Protein AF-A0A4Q2W1Q8-F1 (afdb_monomer)

Secondary structure (DSSP, 8-state):
----PPPP----TTTT-----------PPPP--------S-TTS------HHHHHHHHHTT--S---EE---GGG----TTS--HHHHHHHHHHHHHHHHHHHHH-S-HHHHHHHHHHHHHHHHHHHHHHTT-S--HHHHHHHHHHHHH-SSPPPSS--TTSHHHHHHHHHHHHTT---SHHHHHHHHHHHHHHHHHHHHHIIIIIIS-PPP-HHHHHHHHHHHHTT--SBTTB-HHHHTTS--SS--EETTEEPPPHHHHHHHHHHHHHHHHHHHHHHHHHTEE-HHHHHHHHHHHH-

pLDDT: mean 80.97, std 21.69, range [25.33, 98.19]

Sequence (299 aa):
MPNHKRKSLSQGPFDGLRNENNHTGKTPAPRRQRFDALFDDPDDYILDNHLGRSIRRMLSPLSKEALVINMDDDAYEYNILQKSPKELHQELRRHITDVKEGLEQSEDKSDLDEHIIDELARMVYGSNMIENVGGGLDFTLKLCKDVFRGGKEPPEEISERDPDYEQLEIYLSNNDLPCKHADILQSYREIVQHAEAARFMIEQVCINSKGLSEDIIVQAHGDLTYKIEISEHISWNVYSGRYRLWNVQCGSHVFMDHSKVRIAMRDMIEELESDIKKATNKGQIDPVAL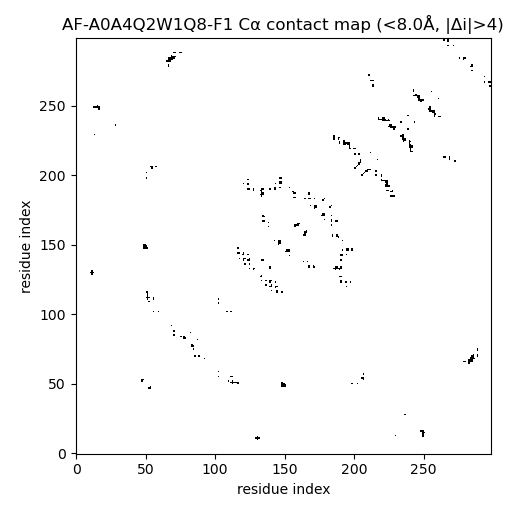ASKYCHQFV

InterPro domains:
  IPR036597 Fido-like domain superfamily [G3DSA:1.10.3290.10] (109-299)
  IPR036597 Fido-like domain superfamily [SSF140931] (188-299)

Foldseek 3Di:
DDDDDPDDPQFAQLRPDDDPDDDDDDDDDDPDDPVPDPDDDPPPDPPQLQQLLLLLVLVVVPDDAAFAADDDPVLDDDDPVDDGPVRVSVVVVVVVVVVVVCSVPDPDCVVSSVVSLQVLLVVLVVVCVSNPAAFDSVLLSVLLSQNNNRPDHDPLFDDPPDVSLVRLLVGCVVVVHDRPPLRSRLSVLQSNLSSNLSSQLCCQCPSVVDQDDLQNVLVSQLSNQPQHQSDPRGGSSNPRSDQDPAWDAGDPRTDDGSVCLVVLVVVLSVVLVVVVVVSSVVSHDNPVSSVVVSVVSND

Radius of gyration: 21.54 Å; Cα contacts (8 Å, |Δi|>4): 281; chains: 1; bounding box: 63×54×54 Å

Structure (mmCIF, N/CA/C/O backbone):
data_AF-A0A4Q2W1Q8-F1
#
_entry.id   AF-A0A4Q2W1Q8-F1
#
loop_
_atom_site.group_PDB
_atom_site.id
_atom_site.type_symbol
_atom_site.label_atom_id
_atom_site.label_alt_id
_atom_site.label_comp_id
_atom_site.label_asym_id
_atom_site.label_entity_id
_atom_site.label_seq_id
_atom_site.pdbx_PDB_ins_code
_atom_site.Cartn_x
_atom_site.Cartn_y
_atom_site.Cartn_z
_atom_site.occupancy
_atom_site.B_iso_or_equiv
_atom_site.auth_seq_id
_atom_site.auth_comp_id
_atom_site.auth_asym_id
_atom_site.auth_atom_id
_atom_site.pdbx_PDB_model_num
ATOM 1 N N . MET A 1 1 ? 37.406 -16.441 17.327 1.00 31.89 1 MET A N 1
ATOM 2 C CA . MET A 1 1 ? 35.960 -16.180 17.472 1.00 31.89 1 MET A CA 1
ATOM 3 C C . MET A 1 1 ? 35.407 -15.866 16.092 1.00 31.89 1 MET A C 1
ATOM 5 O O . MET A 1 1 ? 35.929 -14.944 15.476 1.00 31.89 1 MET A O 1
ATOM 9 N N . PRO A 1 2 ? 34.485 -16.669 15.541 1.00 28.50 2 PRO A N 1
ATOM 10 C CA . PRO A 1 2 ? 34.015 -16.471 14.177 1.00 28.50 2 PRO A CA 1
ATOM 11 C C . PRO A 1 2 ? 32.971 -15.349 14.126 1.00 28.50 2 PRO A C 1
ATOM 13 O O . PRO A 1 2 ? 31.947 -15.406 14.802 1.00 28.50 2 PRO A O 1
ATOM 16 N N . ASN A 1 3 ? 33.254 -14.332 13.312 1.00 28.17 3 ASN A N 1
ATOM 17 C CA . ASN A 1 3 ? 32.338 -13.254 12.952 1.00 28.17 3 ASN A CA 1
ATOM 18 C C . ASN A 1 3 ? 31.159 -13.816 12.145 1.00 28.17 3 ASN A C 1
ATOM 20 O O . ASN A 1 3 ? 31.290 -14.078 10.948 1.00 28.17 3 ASN A O 1
ATOM 24 N N . HIS A 1 4 ? 29.996 -13.967 12.775 1.00 27.25 4 HIS A N 1
ATOM 25 C CA . HIS A 1 4 ? 28.745 -14.190 12.059 1.00 27.25 4 HIS A CA 1
ATOM 26 C C . HIS A 1 4 ? 28.267 -12.868 11.449 1.00 27.25 4 HIS A C 1
ATOM 28 O O . HIS A 1 4 ? 27.604 -12.064 12.099 1.00 27.25 4 HIS A O 1
ATOM 34 N N . LYS A 1 5 ? 28.604 -12.641 10.174 1.00 27.62 5 LYS A N 1
ATOM 35 C CA . LYS A 1 5 ? 27.880 -11.677 9.338 1.00 27.62 5 LYS A CA 1
ATOM 36 C C . LYS A 1 5 ? 26.434 -12.174 9.203 1.00 27.62 5 LYS A C 1
ATOM 38 O O . LYS A 1 5 ? 26.218 -13.278 8.701 1.00 27.62 5 LYS A O 1
ATOM 43 N N . ARG A 1 6 ? 25.457 -11.380 9.662 1.00 25.33 6 ARG A N 1
ATOM 44 C CA . ARG A 1 6 ? 24.036 -11.566 9.321 1.00 25.33 6 ARG A CA 1
ATOM 45 C C . ARG A 1 6 ? 23.925 -11.629 7.795 1.00 25.33 6 ARG A C 1
ATOM 47 O O . ARG A 1 6 ? 24.385 -10.713 7.118 1.00 25.33 6 ARG A O 1
ATOM 54 N N . LYS A 1 7 ? 23.358 -12.716 7.266 1.00 26.80 7 LYS A N 1
ATOM 55 C CA . LYS A 1 7 ? 22.928 -12.780 5.865 1.00 26.80 7 LYS A CA 1
ATOM 56 C C . LYS A 1 7 ? 21.793 -11.769 5.689 1.00 26.80 7 LYS A C 1
ATOM 58 O O . LYS A 1 7 ? 20.873 -11.763 6.505 1.00 26.80 7 LYS A O 1
ATOM 63 N N . SER A 1 8 ? 21.899 -10.898 4.690 1.00 29.70 8 SER A N 1
ATOM 64 C CA . SER A 1 8 ? 20.818 -9.996 4.299 1.00 29.70 8 SER A CA 1
ATOM 65 C C . SER A 1 8 ? 19.601 -10.810 3.867 1.00 29.70 8 SER A C 1
ATOM 67 O O . SER A 1 8 ? 19.749 -11.848 3.221 1.00 29.70 8 SER A O 1
ATOM 69 N N . LEU A 1 9 ? 18.408 -10.324 4.202 1.00 29.31 9 LEU A N 1
ATOM 70 C CA . LEU A 1 9 ? 17.128 -10.771 3.645 1.00 29.31 9 LEU A CA 1
ATOM 71 C C . LEU A 1 9 ? 17.000 -10.274 2.192 1.00 29.31 9 LEU A C 1
ATOM 73 O O . LEU A 1 9 ? 16.079 -9.550 1.856 1.00 29.31 9 LEU A O 1
ATOM 77 N N . SER A 1 10 ? 17.979 -10.586 1.341 1.00 31.05 10 SER A N 1
ATOM 78 C CA . SER A 1 10 ? 18.024 -10.156 -0.064 1.00 31.05 10 SER A CA 1
ATOM 79 C C . SER A 1 10 ? 17.329 -11.165 -0.981 1.00 31.05 10 SER A C 1
ATOM 81 O O . SER A 1 10 ? 17.894 -11.566 -1.993 1.00 31.05 10 SER A O 1
ATOM 83 N N . GLN A 1 11 ? 16.163 -11.657 -0.577 1.00 35.06 11 GLN A N 1
ATOM 84 C CA . GLN A 1 11 ? 15.312 -12.494 -1.418 1.00 35.06 11 GLN A CA 1
ATOM 85 C C . GLN A 1 11 ? 13.900 -11.952 -1.258 1.00 35.06 11 GLN A C 1
ATOM 87 O O . GLN A 1 11 ? 13.254 -12.232 -0.248 1.00 35.06 11 GLN A O 1
ATOM 92 N N . GLY A 1 12 ? 13.464 -11.132 -2.216 1.00 37.06 12 GLY A N 1
ATOM 93 C CA . GLY A 1 12 ? 12.054 -10.764 -2.319 1.00 37.06 12 GLY A CA 1
ATOM 94 C C . GLY A 1 12 ? 11.191 -12.029 -2.468 1.00 37.06 12 GLY A C 1
ATOM 95 O O . GLY A 1 12 ? 11.695 -13.076 -2.889 1.00 37.06 12 GLY A O 1
ATOM 96 N N . PRO A 1 13 ? 9.887 -11.994 -2.154 1.00 38.41 13 PRO A N 1
ATOM 97 C CA . PRO A 1 13 ? 9.002 -13.150 -2.124 1.00 38.41 13 PRO A CA 1
ATOM 98 C C . PRO A 1 13 ? 8.768 -13.761 -3.513 1.00 38.41 13 PRO A C 1
ATOM 100 O O . PRO A 1 13 ? 8.192 -14.844 -3.614 1.00 38.41 13 PRO A O 1
ATOM 103 N N . PHE A 1 14 ? 9.242 -13.106 -4.575 1.00 41.03 14 PHE A N 1
ATOM 104 C CA . PHE A 1 14 ? 9.160 -13.577 -5.957 1.00 41.03 14 PHE A CA 1
ATOM 105 C C . PHE A 1 14 ? 10.478 -14.163 -6.489 1.00 41.03 14 PHE A C 1
ATOM 107 O O . PHE A 1 14 ? 10.485 -14.793 -7.551 1.00 41.03 14 PHE A O 1
ATOM 114 N N . ASP A 1 15 ? 11.578 -14.032 -5.742 1.00 33.75 15 ASP A N 1
ATOM 115 C CA . ASP A 1 15 ? 12.896 -14.507 -6.155 1.00 33.75 15 ASP A CA 1
ATOM 116 C C . ASP A 1 15 ? 12.998 -16.033 -5.957 1.00 33.75 15 ASP A C 1
ATOM 118 O O . ASP A 1 15 ? 13.143 -16.548 -4.846 1.00 33.75 15 ASP A O 1
ATOM 122 N N . GLY A 1 16 ? 12.888 -16.793 -7.054 1.00 36.75 16 GLY A N 1
ATOM 123 C CA . GLY A 1 16 ? 13.011 -18.260 -7.051 1.00 36.75 16 GLY A CA 1
ATOM 124 C C . GLY A 1 16 ? 11.752 -19.054 -7.413 1.00 36.75 16 GLY A C 1
ATOM 125 O O . GLY A 1 16 ? 11.761 -20.282 -7.278 1.00 36.75 16 GLY A O 1
ATOM 126 N N . LEU A 1 17 ? 10.696 -18.407 -7.920 1.00 35.69 17 LEU A N 1
ATOM 127 C CA . LEU A 1 17 ? 9.521 -19.095 -8.467 1.00 35.69 17 LEU A CA 1
ATOM 128 C C . LEU A 1 17 ? 9.898 -19.935 -9.704 1.00 35.69 17 LEU A C 1
ATOM 130 O O . LEU A 1 17 ? 9.943 -19.448 -10.831 1.00 35.69 17 LEU A O 1
ATOM 134 N N . ARG A 1 18 ? 10.163 -21.232 -9.505 1.00 33.97 18 ARG A N 1
ATOM 135 C CA . ARG A 1 18 ? 10.262 -22.218 -10.592 1.00 33.97 18 ARG A CA 1
ATOM 136 C C . ARG A 1 18 ? 8.872 -22.768 -10.885 1.00 33.97 18 ARG A C 1
ATOM 138 O O . ARG A 1 18 ? 8.272 -23.391 -10.015 1.00 33.97 18 ARG A O 1
ATOM 145 N N . ASN A 1 19 ? 8.376 -22.551 -12.101 1.00 42.31 19 ASN A N 1
ATOM 146 C CA . ASN A 1 19 ? 7.106 -23.109 -12.550 1.00 42.31 19 ASN A CA 1
ATOM 147 C C . ASN A 1 19 ? 7.355 -24.368 -13.394 1.00 42.31 19 ASN A C 1
ATOM 149 O O . ASN A 1 19 ? 7.992 -24.309 -14.446 1.00 42.31 19 ASN A O 1
ATOM 153 N N . GLU A 1 20 ? 6.850 -25.509 -12.937 1.00 35.38 20 GLU A N 1
ATOM 154 C CA . GLU A 1 20 ? 6.745 -26.726 -13.735 1.00 35.38 20 GLU A CA 1
ATOM 155 C C . GLU A 1 20 ? 5.374 -26.702 -14.417 1.00 35.38 20 GLU A C 1
ATOM 157 O O . GLU A 1 20 ? 4.389 -27.042 -13.773 1.00 35.38 20 GLU A O 1
ATOM 162 N N . ASN A 1 21 ? 5.295 -26.212 -15.665 1.00 36.34 21 ASN A N 1
ATOM 163 C CA . ASN A 1 21 ? 4.375 -26.647 -16.738 1.00 36.34 21 ASN A CA 1
ATOM 164 C C . ASN A 1 21 ? 4.222 -25.566 -17.828 1.00 36.34 21 ASN A C 1
ATOM 166 O O . ASN A 1 21 ? 3.697 -24.479 -17.600 1.00 36.34 21 ASN A O 1
ATOM 170 N N . ASN A 1 22 ? 4.652 -25.907 -19.047 1.00 32.97 22 ASN A N 1
ATOM 171 C CA . ASN A 1 22 ? 4.570 -25.077 -20.249 1.00 32.97 22 ASN A CA 1
ATOM 172 C C . ASN A 1 22 ? 3.267 -25.338 -21.009 1.00 32.97 22 ASN A C 1
ATOM 174 O O . ASN A 1 22 ? 3.142 -26.414 -21.585 1.00 32.97 22 ASN A O 1
ATOM 178 N N . HIS A 1 23 ? 2.384 -24.345 -21.153 1.00 33.94 23 HIS A N 1
ATOM 179 C CA . HIS A 1 23 ? 1.464 -24.277 -22.296 1.00 33.94 23 HIS A CA 1
ATOM 180 C C . HIS A 1 23 ? 1.179 -22.828 -22.707 1.00 33.94 23 HIS A C 1
ATOM 182 O O . HIS A 1 23 ? 0.708 -22.007 -21.927 1.00 33.94 23 HIS A O 1
ATOM 188 N N . THR A 1 24 ? 1.499 -22.525 -23.966 1.00 36.31 24 THR A N 1
ATOM 189 C CA . THR A 1 24 ? 1.433 -21.207 -24.595 1.00 36.31 24 THR A CA 1
ATOM 190 C C . THR A 1 24 ? 0.111 -21.020 -25.342 1.00 36.31 24 THR A C 1
ATOM 192 O O . THR A 1 24 ? -0.194 -21.742 -26.287 1.00 36.31 24 THR A O 1
ATOM 195 N N . GLY A 1 25 ? -0.656 -19.998 -24.962 1.00 31.59 25 GLY A N 1
ATOM 196 C CA . GLY A 1 25 ? -1.835 -19.538 -25.698 1.00 31.59 25 GLY A CA 1
ATOM 197 C C . GLY A 1 25 ? -2.000 -18.029 -25.540 1.00 31.59 25 GLY A C 1
ATOM 198 O O . GLY A 1 25 ? -2.429 -17.558 -24.492 1.00 31.59 25 GLY A O 1
ATOM 199 N N . LYS A 1 26 ? -1.618 -17.256 -26.564 1.00 32.00 26 LYS A N 1
ATOM 200 C CA . LYS A 1 26 ? -1.734 -15.788 -26.572 1.00 32.00 26 LYS A CA 1
ATOM 201 C C . LYS A 1 26 ? -3.185 -15.383 -26.845 1.00 32.00 26 LYS A C 1
ATOM 203 O O . LYS A 1 26 ? -3.674 -15.579 -27.954 1.00 32.00 26 LYS A O 1
ATOM 208 N N . THR A 1 27 ? -3.837 -14.780 -25.855 1.00 32.53 27 THR A N 1
ATOM 209 C CA . THR A 1 27 ? -5.152 -14.129 -25.993 1.00 32.53 27 THR A CA 1
ATOM 210 C C . THR A 1 27 ? -4.949 -12.616 -25.840 1.00 32.53 27 THR A C 1
ATOM 212 O O . THR A 1 27 ? -4.185 -12.218 -24.958 1.00 32.53 27 THR A O 1
ATOM 215 N N . PRO A 1 28 ? -5.545 -11.757 -26.686 1.00 30.75 28 PRO A N 1
ATOM 216 C CA . PRO A 1 28 ? -5.361 -10.310 -26.582 1.00 30.75 28 PRO A CA 1
ATOM 217 C C . PRO A 1 28 ? -5.950 -9.754 -25.276 1.00 30.75 28 PRO A C 1
ATOM 219 O O . PRO A 1 28 ? -7.003 -10.200 -24.821 1.00 30.75 28 PRO A O 1
ATOM 222 N N . ALA A 1 29 ? -5.250 -8.782 -24.684 1.00 36.06 29 ALA A N 1
ATOM 223 C CA . ALA A 1 29 ? -5.601 -8.176 -23.403 1.00 36.06 29 ALA A CA 1
ATOM 224 C C . ALA A 1 29 ? -6.896 -7.340 -23.502 1.00 36.06 29 ALA A C 1
ATOM 226 O O . ALA A 1 29 ? -7.042 -6.553 -24.444 1.00 36.06 29 ALA A O 1
ATOM 227 N N . PRO A 1 30 ? -7.836 -7.481 -22.550 1.00 30.55 30 PRO A N 1
ATOM 228 C CA . PRO A 1 30 ? -9.034 -6.656 -22.510 1.00 30.55 30 PRO A CA 1
ATOM 229 C C . PRO A 1 30 ? -8.688 -5.218 -22.099 1.00 30.55 30 PRO A C 1
ATOM 231 O O . PRO A 1 30 ? -7.806 -4.976 -21.276 1.00 30.55 30 PRO A O 1
ATOM 234 N N . ARG A 1 31 ? -9.398 -4.251 -22.688 1.00 35.19 31 ARG A N 1
ATOM 235 C CA . ARG A 1 31 ? -9.341 -2.838 -22.289 1.00 35.19 31 ARG A CA 1
ATOM 236 C C . ARG A 1 31 ? -9.897 -2.669 -20.873 1.00 35.19 31 ARG A C 1
ATOM 238 O O . ARG A 1 31 ? -10.881 -3.322 -20.537 1.00 35.19 31 ARG A O 1
ATOM 245 N N . ARG A 1 32 ? -9.286 -1.747 -20.115 1.00 39.41 32 ARG A N 1
ATOM 246 C CA . ARG A 1 32 ? -9.710 -1.216 -18.805 1.00 39.41 32 ARG A CA 1
ATOM 247 C C . ARG A 1 32 ? -11.242 -1.176 -18.699 1.00 39.41 32 ARG A C 1
ATOM 249 O O . ARG A 1 32 ? -11.871 -0.268 -19.230 1.00 39.41 32 ARG A O 1
ATOM 256 N N . GLN A 1 33 ? -11.828 -2.151 -18.013 1.00 31.52 33 GLN A N 1
ATOM 257 C CA . GLN A 1 33 ? -13.107 -1.970 -17.343 1.00 31.52 33 GLN A CA 1
ATOM 258 C C . GLN A 1 33 ? -12.742 -1.715 -15.889 1.00 31.52 33 GLN A C 1
ATOM 260 O O . GLN A 1 33 ? -12.408 -2.647 -15.162 1.00 31.52 33 GLN A O 1
ATOM 265 N N . ARG A 1 34 ? -12.761 -0.441 -15.474 1.00 36.28 34 ARG A N 1
ATOM 266 C CA . ARG A 1 34 ? -13.087 -0.169 -14.072 1.00 36.28 34 ARG A CA 1
ATOM 267 C C . ARG A 1 34 ? -14.410 -0.896 -13.846 1.00 36.28 34 ARG A C 1
ATOM 269 O O . ARG A 1 34 ? -15.310 -0.769 -14.676 1.00 36.28 34 ARG A O 1
ATOM 276 N N . PHE A 1 35 ? -14.508 -1.705 -12.798 1.00 34.12 35 PHE A N 1
ATOM 277 C CA . PHE A 1 35 ? -15.823 -2.083 -12.313 1.00 34.12 35 PHE A CA 1
ATOM 278 C C . PHE A 1 35 ? -16.492 -0.771 -11.918 1.00 34.12 35 PHE A C 1
ATOM 280 O O . PHE A 1 35 ? -16.161 -0.192 -10.885 1.00 34.12 35 PHE A O 1
ATOM 287 N N . ASP A 1 36 ? -17.345 -0.257 -12.803 1.00 31.47 36 ASP A N 1
ATOM 288 C CA . ASP A 1 36 ? -18.269 0.809 -12.469 1.00 31.47 36 ASP A CA 1
ATOM 289 C C . ASP A 1 36 ? -19.096 0.242 -11.322 1.00 31.47 36 ASP A C 1
ATOM 291 O O . ASP A 1 36 ? -19.955 -0.625 -11.513 1.00 31.47 36 ASP A O 1
ATOM 295 N N . ALA A 1 37 ? -18.769 0.650 -10.098 1.00 34.84 37 ALA A N 1
ATOM 296 C CA . ALA A 1 37 ? -19.702 0.474 -9.013 1.00 34.84 37 ALA A CA 1
ATOM 297 C C . ALA A 1 37 ? -21.006 1.125 -9.489 1.00 34.84 37 ALA A C 1
ATOM 299 O O . ALA A 1 37 ? -20.993 2.226 -10.040 1.00 34.84 37 ALA A O 1
ATOM 300 N N . LEU A 1 38 ? -22.113 0.398 -9.360 1.00 30.97 38 LEU A N 1
ATOM 301 C CA . LEU A 1 38 ? -23.447 0.943 -9.565 1.00 30.97 38 LEU A CA 1
ATOM 302 C C . LEU A 1 38 ? -23.631 2.059 -8.530 1.00 30.97 38 LEU A C 1
ATOM 304 O O . LEU A 1 38 ? -24.011 1.805 -7.391 1.00 30.97 38 LEU A O 1
ATOM 308 N N . PHE A 1 39 ? -23.238 3.275 -8.899 1.00 39.47 39 PHE A N 1
ATOM 309 C CA . PHE A 1 39 ? -23.477 4.479 -8.130 1.00 39.47 39 PHE A CA 1
ATOM 310 C C . PHE A 1 39 ? -24.881 4.950 -8.496 1.00 39.47 39 PHE A C 1
ATOM 312 O O . PHE A 1 39 ? -25.112 5.463 -9.592 1.00 39.47 39 PHE A O 1
ATOM 319 N N . ASP A 1 40 ? -25.826 4.709 -7.595 1.00 37.38 40 ASP A N 1
ATOM 320 C CA . ASP A 1 40 ? -27.109 5.392 -7.624 1.00 37.38 40 ASP A CA 1
ATOM 321 C C . ASP A 1 40 ? -26.855 6.861 -7.236 1.00 37.38 40 ASP A C 1
ATOM 323 O O . ASP A 1 40 ? -26.393 7.134 -6.131 1.00 37.38 40 ASP A O 1
ATOM 327 N N . ASP A 1 41 ? -27.170 7.768 -8.165 1.00 36.53 41 ASP A N 1
ATOM 328 C CA . ASP A 1 41 ? -27.214 9.241 -8.067 1.00 36.53 41 ASP A CA 1
ATOM 329 C C . ASP A 1 41 ? -26.010 10.035 -8.663 1.00 36.53 41 ASP A C 1
ATOM 331 O O . ASP A 1 41 ? -24.931 10.089 -8.069 1.00 36.53 41 ASP A O 1
ATOM 335 N N . PRO A 1 42 ? -26.165 10.676 -9.847 1.00 37.81 42 PRO A N 1
ATOM 336 C CA . PRO A 1 42 ? -25.096 11.415 -10.536 1.00 37.81 42 PRO A CA 1
ATOM 337 C C . PRO A 1 42 ? -24.730 12.793 -9.955 1.00 37.81 42 PRO A C 1
ATOM 339 O O . PRO A 1 42 ? -23.772 13.391 -10.446 1.00 37.81 42 PRO A O 1
ATOM 342 N N . ASP A 1 43 ? -25.470 13.317 -8.972 1.00 38.44 43 ASP A N 1
ATOM 343 C CA . ASP A 1 43 ? -25.412 14.746 -8.618 1.00 38.44 43 ASP A CA 1
ATOM 344 C C . ASP A 1 43 ? -24.772 15.092 -7.250 1.00 38.44 43 ASP A C 1
ATOM 346 O O . ASP A 1 43 ? -24.711 16.278 -6.926 1.00 38.44 43 ASP A O 1
ATOM 350 N N . ASP A 1 44 ? -24.232 14.143 -6.459 1.00 37.59 44 ASP A N 1
ATOM 351 C CA . ASP A 1 44 ? -23.867 14.440 -5.047 1.00 37.59 44 ASP A CA 1
ATOM 352 C C . ASP A 1 44 ? -22.393 14.310 -4.605 1.00 37.59 44 ASP A C 1
ATOM 354 O O . ASP A 1 44 ? -22.114 14.397 -3.415 1.00 37.59 44 ASP A O 1
ATOM 358 N N . TYR A 1 45 ? -21.393 14.180 -5.486 1.00 39.69 45 TYR A N 1
ATOM 359 C CA . TYR A 1 45 ? -19.990 14.282 -5.032 1.00 39.69 45 TYR A CA 1
ATOM 360 C C . TYR A 1 45 ? -19.082 14.964 -6.056 1.00 39.69 45 TYR A C 1
ATOM 362 O O . TYR A 1 45 ? -18.697 14.383 -7.069 1.00 39.69 45 TYR A O 1
ATOM 370 N N . ILE A 1 46 ? -18.606 16.173 -5.732 1.00 42.81 46 ILE A N 1
ATOM 371 C CA . ILE A 1 46 ? -17.282 16.587 -6.210 1.00 42.81 46 ILE A CA 1
ATOM 372 C C . ILE A 1 46 ? -16.302 15.640 -5.516 1.00 42.81 46 ILE A C 1
ATOM 374 O O . ILE A 1 46 ? -15.962 15.851 -4.349 1.00 42.81 46 ILE A O 1
ATOM 378 N N . LEU A 1 47 ? -15.909 14.568 -6.208 1.00 53.03 47 LEU A N 1
ATOM 379 C CA . LEU A 1 47 ? -14.853 13.674 -5.755 1.00 53.03 47 LEU A CA 1
ATOM 380 C C . LEU A 1 47 ? -13.614 14.545 -5.523 1.00 53.03 47 LEU A C 1
ATOM 382 O O . LEU A 1 47 ? -13.035 15.115 -6.449 1.00 53.03 47 LEU A O 1
ATOM 386 N N . ASP A 1 48 ? -13.269 14.743 -4.259 1.00 68.31 48 ASP A N 1
ATOM 387 C CA 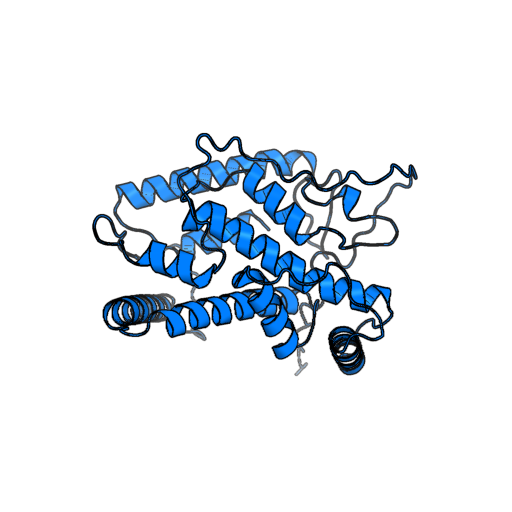. ASP A 1 48 ? -12.064 15.459 -3.894 1.00 68.31 48 ASP A CA 1
ATOM 388 C C . ASP A 1 48 ? -10.888 14.548 -4.226 1.00 68.31 48 ASP A C 1
ATOM 390 O O . ASP A 1 48 ? -10.518 13.665 -3.453 1.00 68.31 48 ASP A O 1
ATOM 394 N N . ASN A 1 49 ? -10.339 14.730 -5.426 1.00 84.50 49 ASN A N 1
ATOM 395 C CA . ASN A 1 49 ? -9.267 13.888 -5.949 1.00 84.50 49 ASN A CA 1
ATOM 396 C C . ASN A 1 49 ? -7.988 13.947 -5.094 1.00 84.50 49 ASN A C 1
ATOM 398 O O . ASN A 1 49 ? -7.119 13.087 -5.249 1.00 84.50 49 ASN A O 1
ATOM 402 N N . HIS A 1 50 ? -7.881 14.929 -4.193 1.00 93.00 50 HIS A N 1
ATOM 403 C CA . HIS A 1 50 ? -6.749 15.110 -3.301 1.00 93.00 50 HIS A CA 1
ATOM 404 C C . HIS A 1 50 ? -6.873 14.220 -2.056 1.00 93.00 50 HIS A C 1
ATOM 406 O O . HIS A 1 50 ? -7.539 14.572 -1.079 1.00 93.00 50 HIS A O 1
ATOM 412 N N . LEU A 1 51 ? -6.177 13.081 -2.053 1.00 93.44 51 LEU A N 1
ATOM 413 C CA . LEU A 1 51 ? -6.307 12.049 -1.021 1.00 93.44 51 LEU A CA 1
ATOM 414 C C . LEU A 1 51 ? -6.029 12.577 0.394 1.00 93.44 51 LEU A C 1
ATOM 416 O O . LEU A 1 51 ? -6.795 12.295 1.314 1.00 93.44 51 LEU A O 1
ATOM 420 N N . GLY A 1 52 ? -4.996 13.412 0.566 1.00 92.12 52 GLY A N 1
ATOM 421 C CA . GLY A 1 52 ? -4.684 14.024 1.865 1.00 92.12 52 GLY A CA 1
ATOM 422 C C . GLY A 1 52 ? -5.832 14.877 2.418 1.00 92.12 52 GLY A C 1
ATOM 423 O O . GLY A 1 52 ? -6.121 14.838 3.614 1.00 92.12 52 GLY A O 1
ATOM 424 N N . ARG A 1 53 ? -6.577 15.547 1.526 1.00 90.50 53 ARG A N 1
ATOM 425 C CA . ARG A 1 53 ? -7.723 16.381 1.901 1.00 90.50 53 ARG A CA 1
ATOM 426 C C . ARG A 1 53 ? -8.901 15.522 2.329 1.00 90.50 53 ARG A C 1
ATOM 428 O O . ARG A 1 53 ? -9.544 15.815 3.340 1.00 90.50 53 ARG A O 1
ATOM 435 N N . SER A 1 54 ? -9.149 14.443 1.595 1.00 91.75 54 SER A N 1
ATOM 436 C CA . SER A 1 54 ? -10.179 13.456 1.912 1.00 91.75 54 SER A CA 1
ATOM 437 C C . SER A 1 54 ? -9.920 12.770 3.256 1.00 91.75 54 SER A C 1
ATOM 439 O O . SER A 1 54 ? -10.832 12.695 4.080 1.00 91.75 54 SER A O 1
ATOM 441 N N . ILE A 1 55 ? -8.673 12.378 3.547 1.00 90.00 55 ILE A N 1
ATOM 442 C CA . ILE A 1 55 ? -8.281 11.822 4.855 1.00 90.00 55 ILE A CA 1
ATOM 443 C C . ILE A 1 55 ? -8.515 12.845 5.967 1.00 90.00 55 ILE A C 1
ATOM 445 O O . ILE A 1 55 ? -9.179 12.539 6.956 1.00 90.00 55 ILE A O 1
ATOM 449 N N . ARG A 1 56 ? -8.037 14.085 5.810 1.00 87.25 56 ARG A N 1
ATOM 450 C CA . ARG A 1 56 ? -8.247 15.126 6.824 1.00 87.25 56 ARG A CA 1
ATOM 451 C C . ARG A 1 56 ? -9.731 15.383 7.087 1.00 87.25 56 ARG A C 1
ATOM 453 O O . ARG A 1 56 ? -10.137 15.542 8.240 1.00 87.25 56 ARG A O 1
ATOM 460 N N . ARG A 1 57 ? -10.553 15.446 6.035 1.00 85.88 57 ARG A N 1
ATOM 461 C CA . ARG A 1 57 ? -12.011 15.615 6.153 1.00 85.88 57 ARG A CA 1
ATOM 462 C C . ARG A 1 57 ? -12.657 14.444 6.887 1.00 85.88 57 ARG A C 1
ATOM 464 O O . ARG A 1 57 ? -13.513 14.701 7.723 1.00 85.88 57 ARG A O 1
ATOM 471 N N . MET A 1 58 ? -12.214 13.213 6.634 1.00 84.88 58 MET A N 1
ATOM 472 C CA . MET A 1 58 ? -12.656 12.021 7.366 1.00 84.88 58 MET A CA 1
ATOM 473 C C . MET A 1 58 ? -12.275 12.086 8.855 1.00 84.88 58 MET A C 1
ATOM 475 O O . MET A 1 58 ? -13.087 11.736 9.707 1.00 84.88 58 MET A O 1
ATOM 479 N N . LEU A 1 59 ? -11.094 12.618 9.188 1.00 78.44 59 LEU A N 1
ATOM 480 C CA . LEU A 1 59 ? -10.641 12.769 10.577 1.00 78.44 59 LEU A CA 1
ATOM 481 C C . LEU A 1 59 ? -11.329 13.925 11.333 1.00 78.44 59 LEU A C 1
ATOM 483 O O . LEU A 1 59 ? -11.417 13.899 12.558 1.00 78.44 59 LEU A O 1
ATOM 487 N N . SER A 1 60 ? -11.841 14.939 10.628 1.00 69.75 60 SER A N 1
ATOM 488 C CA . SER A 1 60 ? -12.412 16.160 11.228 1.00 69.75 60 SER A CA 1
ATOM 489 C C . SER A 1 60 ? -13.699 15.957 12.066 1.00 69.75 60 SER A C 1
ATOM 491 O O . SER A 1 60 ? -13.837 16.633 13.085 1.00 69.75 60 SER A O 1
ATOM 493 N N . PRO A 1 61 ? -14.664 15.079 11.706 1.00 62.97 61 PRO A N 1
ATOM 494 C CA . PRO A 1 61 ? -15.884 14.865 12.490 1.00 62.97 61 PRO A CA 1
ATOM 495 C C . PRO A 1 61 ? -15.765 13.839 13.632 1.00 62.97 61 PRO A C 1
ATOM 497 O O . PRO A 1 61 ? -16.797 13.547 14.241 1.00 62.97 61 PRO A O 1
ATOM 500 N N . LEU A 1 62 ? -14.574 13.302 13.954 1.00 57.00 62 LEU A N 1
ATOM 501 C CA . LEU A 1 62 ? -14.349 12.312 15.030 1.00 57.00 62 LEU A CA 1
ATOM 502 C C . LEU A 1 62 ? -14.720 12.868 16.424 1.00 57.00 62 LEU A C 1
ATOM 504 O O . LEU A 1 62 ? -13.866 13.231 17.228 1.00 57.00 62 LEU A O 1
ATOM 508 N N . SER A 1 63 ? -16.018 12.952 16.721 1.00 49.72 63 SER A N 1
ATOM 509 C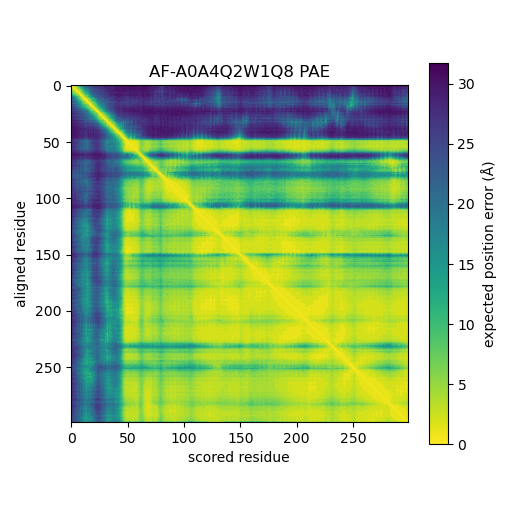 CA . SER A 1 63 ? -16.540 13.608 17.926 1.00 49.72 63 SER A CA 1
ATOM 510 C C . SER A 1 63 ? -17.656 12.851 18.644 1.00 49.72 63 SER A C 1
ATOM 512 O O . SER A 1 63 ? -18.212 13.401 19.592 1.00 49.72 63 SER A O 1
ATOM 514 N N . LYS A 1 64 ? -17.997 11.604 18.276 1.00 49.09 64 LYS A N 1
ATOM 515 C CA . LYS A 1 64 ? -19.049 10.873 19.019 1.00 49.09 64 LYS A CA 1
ATOM 516 C C . LYS A 1 64 ? -18.705 9.470 19.513 1.00 49.09 64 LYS A C 1
ATOM 518 O O . LYS A 1 64 ? -19.152 9.139 20.604 1.00 49.09 64 LYS A O 1
ATOM 523 N N . GLU A 1 65 ? -17.870 8.687 18.829 1.00 55.97 65 GLU A N 1
ATOM 524 C CA . GLU A 1 65 ? -17.577 7.300 19.246 1.00 55.97 65 GLU A CA 1
ATOM 525 C C . GLU A 1 65 ? -16.112 6.923 18.967 1.00 55.97 65 GLU A C 1
ATOM 527 O O . GLU A 1 65 ? -15.805 6.072 18.139 1.00 55.97 65 GLU A O 1
ATOM 532 N N . ALA A 1 66 ? -15.169 7.601 19.628 1.00 70.00 66 ALA A N 1
ATOM 533 C CA . ALA A 1 66 ? -13.758 7.230 19.536 1.00 70.00 66 ALA A CA 1
ATOM 534 C C . ALA A 1 66 ? -13.476 6.004 20.419 1.00 70.00 66 ALA A C 1
ATOM 536 O O . ALA A 1 66 ? -13.719 6.040 21.628 1.00 70.00 66 ALA A O 1
ATOM 537 N N . LEU A 1 67 ? -12.938 4.931 19.831 1.00 77.75 67 LEU A N 1
ATOM 538 C CA . LEU A 1 67 ? -12.456 3.784 20.600 1.00 77.75 67 LEU A CA 1
ATOM 539 C C . LEU A 1 67 ? -11.233 4.185 21.422 1.00 77.75 67 LEU A C 1
ATOM 541 O O . LEU A 1 67 ? -10.325 4.867 20.941 1.00 77.75 67 LEU A O 1
ATOM 545 N N . VAL A 1 68 ? -11.185 3.727 22.670 1.00 84.19 68 VAL A N 1
ATOM 546 C CA . VAL A 1 68 ? -10.004 3.927 23.505 1.00 84.19 68 VAL A CA 1
ATOM 547 C C . VAL A 1 68 ? -8.907 2.997 23.005 1.00 84.19 68 VAL A C 1
ATOM 549 O O . VAL A 1 68 ? -9.024 1.776 23.100 1.00 84.19 68 VAL A O 1
ATOM 552 N N . ILE A 1 69 ? -7.815 3.577 22.509 1.00 84.00 69 ILE A N 1
ATOM 553 C CA . ILE A 1 69 ? -6.615 2.810 22.171 1.00 84.00 69 ILE A CA 1
ATOM 554 C C . ILE A 1 69 ? -6.101 2.158 23.457 1.00 84.00 69 ILE A C 1
ATOM 556 O O . ILE A 1 69 ? -5.802 2.857 24.427 1.00 84.00 69 ILE A O 1
ATOM 560 N N . ASN A 1 70 ? -6.037 0.835 23.507 1.00 85.94 70 ASN A N 1
ATOM 561 C CA . ASN A 1 70 ? -5.581 0.075 24.664 1.00 85.94 70 ASN A CA 1
ATOM 562 C C . ASN A 1 70 ? -4.623 -1.017 24.199 1.00 85.94 70 ASN A C 1
ATOM 564 O O . ASN A 1 70 ? -4.862 -1.601 23.155 1.00 85.94 70 ASN A O 1
ATOM 568 N N . MET A 1 71 ? -3.552 -1.254 24.952 1.00 83.94 71 MET A N 1
ATOM 569 C CA . MET A 1 71 ? -2.560 -2.266 24.593 1.00 83.94 71 MET A CA 1
ATOM 570 C C . MET A 1 71 ? -3.039 -3.629 25.091 1.00 83.94 71 MET A C 1
ATOM 572 O O . MET A 1 71 ? -3.466 -3.735 26.244 1.00 83.94 71 MET A O 1
ATOM 576 N N . ASP A 1 72 ? -2.972 -4.652 24.247 1.00 81.12 72 ASP A N 1
ATOM 577 C CA . ASP A 1 72 ? -3.201 -6.033 24.668 1.00 81.12 72 ASP A CA 1
ATOM 578 C C . ASP A 1 72 ? -1.904 -6.619 25.244 1.00 81.12 72 ASP A C 1
ATOM 580 O O . ASP A 1 72 ? -1.014 -7.005 24.493 1.00 81.12 72 ASP A O 1
ATOM 584 N N . ASP A 1 73 ? -1.765 -6.638 26.576 1.00 73.88 73 ASP A N 1
ATOM 585 C CA . ASP A 1 73 ? -0.535 -7.071 27.264 1.00 73.88 73 ASP A CA 1
ATOM 586 C C . ASP A 1 73 ? -0.078 -8.490 26.848 1.00 73.88 73 ASP A C 1
ATOM 588 O O . ASP A 1 73 ? 1.122 -8.766 26.872 1.00 73.88 73 ASP A O 1
ATOM 592 N N . ASP A 1 74 ? -1.000 -9.363 26.424 1.00 77.31 74 ASP A N 1
ATOM 593 C CA . ASP A 1 74 ? -0.705 -10.753 26.052 1.00 77.31 74 ASP A CA 1
ATOM 594 C C . ASP A 1 74 ? -0.227 -10.907 24.591 1.00 77.31 74 ASP A C 1
ATOM 596 O O . ASP A 1 74 ? 0.257 -11.973 24.207 1.00 77.31 74 ASP A O 1
ATOM 600 N N . ALA A 1 75 ? -0.334 -9.857 23.767 1.00 76.12 75 ALA A N 1
ATOM 601 C CA . ALA A 1 75 ? -0.036 -9.907 22.331 1.00 76.12 75 ALA A CA 1
ATOM 602 C C . ALA A 1 75 ? 1.417 -9.541 21.962 1.00 76.12 75 ALA A C 1
ATOM 604 O O . ALA A 1 75 ? 1.798 -9.668 20.796 1.00 76.12 75 ALA A O 1
ATOM 605 N N . TYR A 1 76 ? 2.236 -9.080 22.916 1.00 79.88 76 TYR A N 1
ATOM 606 C CA . TYR A 1 76 ? 3.574 -8.548 22.634 1.00 79.88 76 TYR A CA 1
ATOM 607 C C . TYR A 1 76 ? 4.691 -9.400 23.237 1.00 79.88 76 TYR A C 1
ATOM 609 O O . TYR A 1 76 ? 4.811 -9.543 24.454 1.00 79.88 76 TYR A O 1
ATOM 617 N N . GLU A 1 77 ? 5.599 -9.872 22.383 1.00 72.12 77 GLU A N 1
ATOM 618 C CA . GLU A 1 77 ? 6.874 -10.434 22.825 1.00 72.12 77 GLU A CA 1
ATOM 619 C C . GLU A 1 77 ? 7.879 -9.312 23.125 1.00 72.12 77 GLU A C 1
ATOM 621 O O . GLU A 1 77 ? 8.100 -8.411 22.313 1.00 72.12 77 GLU A O 1
ATOM 626 N N . TYR A 1 78 ? 8.509 -9.357 24.303 1.00 71.00 78 TYR A N 1
ATOM 627 C CA . TYR A 1 78 ? 9.459 -8.334 24.740 1.00 71.00 78 TYR A CA 1
ATOM 628 C C . TYR A 1 78 ? 10.905 -8.833 24.723 1.00 71.00 78 TYR A C 1
ATOM 630 O O . TYR A 1 78 ? 11.255 -9.825 25.364 1.00 71.00 78 TYR A O 1
ATOM 638 N N . ASN A 1 79 ? 11.772 -8.073 24.053 1.00 72.38 79 ASN A N 1
ATOM 639 C CA . ASN A 1 79 ? 13.219 -8.211 24.146 1.00 72.38 79 ASN A CA 1
ATOM 640 C C . ASN A 1 79 ? 13.795 -7.081 25.014 1.00 72.38 79 ASN A C 1
ATOM 642 O O . ASN A 1 79 ? 13.632 -5.909 24.688 1.00 72.38 79 ASN A O 1
ATOM 646 N N . ILE A 1 80 ? 14.535 -7.437 26.071 1.00 71.81 80 ILE A N 1
ATOM 647 C CA . ILE A 1 80 ? 15.137 -6.501 27.047 1.00 71.81 80 ILE A CA 1
ATOM 648 C C . ILE A 1 80 ? 16.061 -5.458 26.383 1.00 71.81 80 ILE A C 1
ATOM 650 O O . ILE A 1 80 ? 16.312 -4.396 26.946 1.00 71.81 80 ILE A O 1
ATOM 654 N N . LEU A 1 81 ? 16.570 -5.736 25.179 1.00 74.62 81 LEU A N 1
ATOM 655 C CA . LEU A 1 81 ? 17.446 -4.828 24.431 1.00 74.62 81 LEU A CA 1
ATOM 656 C C . LEU A 1 81 ? 16.697 -3.760 23.613 1.00 74.62 81 LEU A C 1
ATOM 658 O O . LEU A 1 81 ? 17.343 -2.939 22.962 1.00 74.62 81 LEU A O 1
ATOM 662 N N . GLN A 1 82 ? 15.363 -3.777 23.603 1.00 78.50 82 GLN A N 1
ATOM 663 C CA . GLN A 1 82 ? 14.522 -2.841 22.856 1.00 78.50 82 GLN A CA 1
ATOM 664 C C . GLN A 1 82 ? 13.621 -2.032 23.799 1.00 78.50 82 GLN A C 1
ATOM 666 O O . GLN A 1 82 ? 13.437 -2.392 24.965 1.00 78.50 82 GLN A O 1
ATOM 671 N N . LYS A 1 83 ? 13.057 -0.928 23.283 1.00 78.50 83 LYS A N 1
ATOM 672 C CA . LYS A 1 83 ? 11.981 -0.200 23.971 1.00 78.50 83 LYS A CA 1
ATOM 673 C C . LYS A 1 83 ? 10.865 -1.183 24.318 1.00 78.50 83 LYS A C 1
ATOM 675 O O . LYS A 1 83 ? 10.517 -2.042 23.506 1.00 78.50 83 LYS A O 1
ATOM 680 N N . SER A 1 84 ? 10.314 -1.065 25.518 1.00 84.06 84 SER A N 1
ATOM 681 C CA . SER A 1 84 ? 9.205 -1.925 25.925 1.00 84.06 84 SER A CA 1
ATOM 682 C C . SER A 1 84 ? 7.943 -1.626 25.103 1.00 84.06 84 SER A C 1
ATOM 684 O O . SER A 1 84 ? 7.742 -0.478 24.694 1.00 84.06 84 SER A O 1
ATOM 686 N N . PRO A 1 85 ? 7.047 -2.612 24.899 1.00 84.25 85 PRO A N 1
ATOM 687 C CA . PRO A 1 85 ? 5.755 -2.383 24.251 1.00 84.25 85 PRO A CA 1
ATOM 688 C C . PRO A 1 85 ? 4.980 -1.223 24.884 1.00 84.25 85 PRO A C 1
ATOM 690 O O . PRO A 1 85 ? 4.400 -0.406 24.178 1.00 84.25 85 PRO A O 1
ATOM 693 N N . LYS A 1 86 ? 5.068 -1.071 26.213 1.00 84.94 86 LYS A N 1
ATOM 694 C CA . LYS A 1 86 ? 4.435 0.028 26.958 1.00 84.94 86 LYS A CA 1
ATOM 695 C C . LYS A 1 86 ? 4.989 1.400 26.578 1.00 84.94 86 LYS A C 1
ATOM 697 O O . LYS A 1 86 ? 4.214 2.339 26.417 1.00 84.94 86 LYS A O 1
ATOM 702 N N . GLU A 1 87 ? 6.306 1.517 26.416 1.00 86.50 87 GLU A N 1
ATOM 703 C CA . GLU A 1 87 ? 6.944 2.763 25.972 1.00 86.50 87 GLU A CA 1
ATOM 704 C C . GLU A 1 87 ? 6.537 3.112 24.535 1.00 86.50 87 GLU A C 1
ATOM 706 O O . GLU A 1 87 ? 6.182 4.259 24.265 1.00 86.50 87 GLU A O 1
ATOM 711 N N . LEU A 1 88 ? 6.527 2.128 23.627 1.00 85.75 88 LEU A N 1
ATOM 712 C CA . LEU A 1 88 ? 6.098 2.319 22.236 1.00 85.75 88 LEU A CA 1
ATOM 713 C C . LEU A 1 88 ? 4.613 2.691 22.139 1.00 85.75 88 LEU A C 1
ATOM 715 O O . LEU A 1 88 ? 4.246 3.587 21.382 1.00 85.75 88 LEU A O 1
ATOM 719 N N . HIS A 1 89 ? 3.763 2.060 22.949 1.00 86.62 89 HIS A N 1
ATOM 720 C CA . HIS A 1 89 ? 2.342 2.390 23.041 1.00 86.62 89 HIS A CA 1
ATOM 721 C C . HIS A 1 89 ? 2.119 3.817 23.536 1.00 86.62 89 HIS A C 1
ATOM 723 O O . HIS A 1 89 ? 1.301 4.556 22.989 1.00 86.62 89 HIS A O 1
ATOM 729 N N . GLN A 1 90 ? 2.864 4.242 24.558 1.00 87.25 90 GLN A N 1
ATOM 730 C CA . GLN A 1 90 ? 2.789 5.614 25.051 1.00 87.25 90 GLN A CA 1
ATOM 731 C C . GLN A 1 90 ? 3.249 6.620 23.988 1.00 87.25 90 GLN A C 1
ATOM 733 O O . GLN A 1 90 ? 2.634 7.677 23.837 1.00 87.25 90 GLN A O 1
ATOM 738 N N . GLU A 1 91 ? 4.286 6.278 23.224 1.00 88.31 91 GLU A N 1
ATOM 739 C CA . GLU A 1 91 ? 4.763 7.083 22.102 1.00 88.31 91 GLU A CA 1
ATOM 740 C C . GLU A 1 91 ? 3.700 7.200 20.995 1.00 88.31 91 GLU A C 1
ATOM 742 O O . GLU A 1 91 ? 3.405 8.314 20.563 1.00 88.31 91 GLU A O 1
ATOM 747 N N . LEU A 1 92 ? 3.047 6.095 20.615 1.00 87.38 92 LEU A N 1
ATOM 748 C CA . LEU A 1 92 ? 1.933 6.090 19.659 1.00 87.38 92 LEU A CA 1
ATOM 749 C C . LEU A 1 92 ? 0.784 6.996 20.116 1.00 87.38 92 LEU A C 1
ATOM 751 O O . LEU A 1 92 ? 0.295 7.818 19.343 1.00 87.38 92 LEU A O 1
ATOM 755 N N . ARG A 1 93 ? 0.360 6.882 21.381 1.00 84.94 93 ARG A N 1
ATOM 756 C CA . ARG A 1 93 ? -0.715 7.727 21.927 1.00 84.94 93 ARG A CA 1
ATOM 757 C C . ARG A 1 93 ? -0.357 9.205 21.887 1.00 84.94 93 ARG A C 1
ATOM 759 O O . ARG A 1 93 ? -1.234 10.021 21.605 1.00 84.94 93 ARG A O 1
ATOM 766 N N . ARG A 1 94 ? 0.904 9.542 22.174 1.00 87.00 94 ARG A N 1
ATOM 767 C CA . ARG A 1 94 ? 1.389 10.920 22.088 1.00 87.00 94 ARG A CA 1
ATOM 768 C C . ARG A 1 94 ? 1.291 11.424 20.653 1.00 87.00 94 ARG A C 1
ATOM 770 O O . ARG A 1 94 ? 0.630 12.425 20.442 1.00 87.00 94 ARG A O 1
ATOM 777 N N . HIS A 1 95 ? 1.817 10.683 19.677 1.00 84.62 95 HIS A N 1
ATOM 778 C CA . HIS A 1 95 ? 1.738 11.067 18.260 1.00 84.62 95 HIS A CA 1
ATOM 779 C C . HIS A 1 95 ? 0.295 11.253 17.774 1.00 84.62 95 HIS A C 1
ATOM 781 O O . HIS A 1 95 ? -0.003 12.235 17.106 1.00 84.62 95 HIS A O 1
ATOM 787 N N . ILE A 1 96 ? -0.627 10.360 18.148 1.00 82.19 96 ILE A N 1
ATOM 788 C CA . ILE A 1 96 ? -2.051 10.494 17.790 1.00 82.19 96 ILE A CA 1
ATOM 789 C C . ILE A 1 96 ? -2.669 11.748 18.418 1.00 82.19 96 ILE A C 1
ATOM 791 O O . ILE A 1 96 ? -3.463 12.434 17.776 1.00 82.19 96 ILE A O 1
ATOM 795 N N . THR A 1 97 ? -2.308 12.050 19.667 1.00 81.62 97 THR A N 1
ATOM 796 C CA . THR A 1 97 ? -2.770 13.263 20.352 1.00 81.62 97 THR A CA 1
ATOM 797 C C . THR A 1 97 ? -2.209 14.513 19.677 1.00 81.62 97 THR A C 1
ATOM 799 O O . THR A 1 97 ? -2.981 15.409 19.358 1.00 81.62 97 THR A O 1
ATOM 802 N N . ASP A 1 98 ? -0.913 14.525 19.362 1.00 81.19 98 ASP A N 1
ATOM 803 C CA . ASP A 1 98 ? -0.237 15.629 18.674 1.00 81.19 98 ASP A CA 1
ATOM 804 C C . ASP A 1 98 ? -0.882 15.896 17.295 1.00 81.19 98 ASP A C 1
ATOM 806 O O . ASP A 1 98 ? -1.155 17.043 16.942 1.00 81.19 98 ASP A O 1
ATOM 810 N N . VAL A 1 99 ? -1.208 14.842 16.531 1.00 78.69 99 VAL A N 1
ATOM 811 C CA . VAL A 1 99 ? -1.923 14.954 15.243 1.00 78.69 99 VAL A CA 1
ATOM 812 C C . VAL A 1 99 ? -3.329 15.517 15.433 1.00 78.69 99 VAL A C 1
ATOM 814 O O . VAL A 1 99 ? -3.748 16.392 14.676 1.00 78.69 99 VAL A O 1
ATOM 817 N N . LYS A 1 100 ? -4.065 15.039 16.442 1.00 79.06 100 LYS A N 1
ATOM 818 C CA . LYS A 1 100 ? -5.407 15.540 16.753 1.00 79.06 100 LYS A CA 1
ATOM 819 C C . LYS A 1 100 ? -5.376 17.027 17.118 1.00 79.06 100 LYS A C 1
ATOM 821 O O . LYS A 1 100 ? -6.172 17.796 16.592 1.00 79.06 100 LYS A O 1
ATOM 826 N N . GLU A 1 101 ? -4.459 17.434 17.987 1.00 78.69 101 GLU A N 1
ATOM 827 C CA . GLU A 1 101 ? -4.306 18.835 18.388 1.00 78.69 101 GLU A CA 1
ATOM 828 C C . GLU A 1 101 ? -3.894 19.710 17.197 1.00 78.69 101 GLU A C 1
ATOM 830 O O . GLU A 1 101 ? -4.465 20.781 16.994 1.00 78.69 101 GLU A O 1
ATOM 835 N N . GLY A 1 102 ? -2.977 19.227 16.351 1.00 74.25 102 GLY A N 1
ATOM 836 C CA . GLY A 1 102 ? -2.594 19.905 15.112 1.00 74.25 102 GLY A CA 1
ATOM 837 C C . GLY A 1 102 ? -3.762 20.077 14.133 1.00 74.25 102 GLY A C 1
ATOM 838 O O . GLY A 1 102 ? -3.913 21.143 13.537 1.00 74.25 102 GLY A O 1
ATOM 839 N N . LEU A 1 103 ? -4.631 19.067 14.008 1.00 74.88 103 LEU A N 1
ATOM 840 C CA . LEU A 1 103 ? -5.860 19.129 13.205 1.00 74.88 103 LEU A CA 1
ATOM 841 C C . LEU A 1 103 ? -6.849 20.188 13.717 1.00 74.88 103 LEU A C 1
ATOM 843 O O . LEU A 1 103 ? -7.525 20.830 12.912 1.00 74.88 103 LEU A O 1
ATOM 847 N N . GLU A 1 104 ? -6.947 20.357 15.037 1.00 76.81 104 GLU A N 1
ATOM 848 C CA . GLU A 1 104 ? -7.840 21.327 15.682 1.00 76.81 104 GLU A CA 1
ATOM 849 C C . GLU A 1 104 ? -7.301 22.767 15.608 1.00 76.81 104 GLU A C 1
ATOM 851 O O . GLU A 1 104 ? -8.088 23.706 15.481 1.00 76.81 104 GLU A O 1
ATOM 856 N N . GLN A 1 105 ? -5.976 22.945 15.670 1.00 75.25 105 GLN A N 1
ATOM 857 C CA . GLN A 1 105 ? -5.311 24.256 15.736 1.00 75.25 105 GLN A CA 1
ATOM 858 C C . GLN A 1 105 ? -4.905 24.830 14.369 1.00 75.25 105 GLN A C 1
ATOM 860 O O . GLN A 1 105 ? -4.625 26.023 14.268 1.00 75.25 105 GLN A O 1
ATOM 865 N N . SER A 1 106 ? -4.839 24.007 13.321 1.00 68.44 106 SER A N 1
ATOM 866 C CA . SER A 1 106 ? -4.379 24.432 11.996 1.00 68.44 106 SER A CA 1
ATOM 867 C C . SER A 1 106 ? -5.366 25.397 11.313 1.00 68.44 106 SER A C 1
ATOM 869 O O . SER A 1 106 ? -6.482 25.023 10.935 1.00 68.44 106 SER A O 1
ATOM 871 N N . GLU A 1 107 ? -4.927 26.649 11.125 1.00 65.38 107 GLU A N 1
ATOM 872 C CA . GLU A 1 107 ? -5.612 27.650 10.292 1.00 65.38 107 GLU A CA 1
ATOM 873 C C . GLU A 1 107 ? -5.445 27.339 8.793 1.00 65.38 107 GLU A C 1
ATOM 875 O O . GLU A 1 107 ? -6.413 27.437 8.032 1.00 65.38 107 GLU A O 1
ATOM 880 N N . ASP A 1 108 ? -4.244 26.900 8.383 1.00 69.12 108 ASP A N 1
ATOM 881 C CA . ASP A 1 108 ? -3.940 26.459 7.018 1.00 69.12 108 ASP A CA 1
ATOM 882 C C . ASP A 1 108 ? -3.991 24.934 6.894 1.00 69.12 108 ASP A C 1
ATOM 884 O O . ASP A 1 108 ? -3.029 24.193 7.104 1.00 69.12 108 ASP A O 1
ATOM 888 N N . LYS A 1 109 ? -5.170 24.469 6.502 1.00 74.12 109 LYS A N 1
ATOM 889 C CA . LYS A 1 109 ? -5.474 23.054 6.314 1.00 74.12 109 LYS A CA 1
ATOM 890 C C . LYS A 1 109 ? -4.779 22.430 5.095 1.00 74.12 109 LYS A C 1
ATOM 892 O O . LYS A 1 109 ? -4.845 21.209 4.956 1.00 74.12 109 LYS A O 1
ATOM 897 N N . SER A 1 110 ? -4.154 23.226 4.221 1.00 81.81 110 SER A N 1
ATOM 898 C CA . SER A 1 110 ? -3.487 22.735 3.008 1.00 81.81 110 SER A CA 1
ATOM 899 C C . SER A 1 110 ? -2.093 22.164 3.282 1.00 81.81 110 SER A C 1
ATOM 901 O O . SER A 1 110 ? -1.757 21.119 2.729 1.00 81.81 110 SER A O 1
ATOM 903 N N . ASP A 1 111 ? -1.339 22.746 4.219 1.00 84.19 111 ASP A N 1
ATOM 904 C CA . ASP A 1 111 ? -0.042 22.208 4.655 1.00 84.19 111 ASP A CA 1
ATOM 905 C C . ASP A 1 111 ? -0.189 20.806 5.259 1.00 84.19 111 ASP A C 1
ATOM 907 O O . ASP A 1 111 ? 0.637 19.919 5.039 1.00 84.19 111 ASP A O 1
ATOM 911 N N . LEU A 1 112 ? -1.285 20.578 5.986 1.00 84.62 112 LEU A N 1
ATOM 912 C CA . LEU A 1 112 ? -1.593 19.269 6.550 1.00 84.62 112 LEU A CA 1
ATOM 913 C C . LEU A 1 112 ? -2.012 18.255 5.477 1.00 84.62 112 LEU A C 1
ATOM 915 O O . LEU A 1 112 ? -1.628 17.089 5.563 1.00 84.62 112 LEU A O 1
ATOM 919 N N . ASP A 1 113 ? -2.759 18.694 4.456 1.00 89.31 113 ASP A N 1
ATOM 920 C CA . ASP A 1 113 ? -3.112 17.851 3.307 1.00 89.31 113 ASP A CA 1
ATOM 921 C C . ASP A 1 113 ? -1.838 17.348 2.600 1.00 89.31 113 ASP A C 1
ATOM 923 O O . ASP A 1 113 ? -1.742 16.168 2.256 1.00 89.31 113 ASP A O 1
ATOM 927 N N . GLU A 1 114 ? -0.848 18.226 2.426 1.00 91.44 114 GLU A N 1
ATOM 928 C CA . GLU A 1 114 ? 0.445 17.904 1.813 1.00 91.44 114 GLU A CA 1
ATOM 929 C C . GLU A 1 114 ? 1.340 17.053 2.721 1.00 91.44 114 GLU A C 1
ATOM 931 O O . GLU A 1 114 ? 1.995 16.130 2.233 1.00 91.44 114 GLU A O 1
ATOM 936 N N . HIS A 1 115 ? 1.331 17.288 4.036 1.00 90.19 115 HIS A N 1
ATOM 937 C CA . HIS A 1 115 ? 2.053 16.442 4.988 1.00 90.19 115 HIS A CA 1
ATOM 938 C C . HIS A 1 115 ? 1.536 14.995 4.972 1.00 90.19 115 HIS A C 1
ATOM 940 O O . HIS A 1 115 ? 2.333 14.061 4.917 1.00 90.19 115 HIS A O 1
ATOM 946 N N . ILE A 1 116 ? 0.212 14.796 4.934 1.00 90.94 116 ILE A N 1
ATOM 947 C CA . ILE A 1 116 ? -0.389 13.457 4.814 1.00 90.94 116 ILE A CA 1
ATOM 948 C C . ILE A 1 116 ? 0.073 12.773 3.522 1.00 90.94 116 ILE A C 1
ATOM 950 O O . ILE A 1 116 ? 0.450 11.602 3.546 1.00 90.94 116 ILE A O 1
ATOM 954 N N . ILE A 1 117 ? 0.075 13.490 2.395 1.00 95.50 117 ILE A N 1
ATOM 955 C CA . ILE A 1 117 ? 0.557 12.941 1.122 1.00 95.50 117 ILE A CA 1
ATOM 956 C C . ILE A 1 117 ? 2.041 12.554 1.205 1.00 95.50 117 ILE A C 1
ATOM 958 O O . ILE A 1 117 ? 2.434 11.519 0.669 1.00 95.50 117 ILE A O 1
ATOM 962 N N . ASP A 1 118 ? 2.865 13.375 1.851 1.00 95.75 118 ASP A N 1
ATOM 963 C CA . ASP A 1 118 ? 4.297 13.127 2.016 1.00 95.75 118 ASP A CA 1
ATOM 964 C C . ASP A 1 118 ? 4.565 11.845 2.823 1.00 95.75 118 ASP A C 1
ATOM 966 O O . ASP A 1 118 ? 5.380 11.019 2.409 1.00 95.75 118 ASP A O 1
ATOM 970 N N . GLU A 1 119 ? 3.822 11.621 3.910 1.00 94.69 119 GLU A N 1
ATOM 971 C CA . GLU A 1 119 ? 3.908 10.390 4.707 1.00 94.69 119 GLU A CA 1
ATOM 972 C C . GLU A 1 119 ? 3.412 9.153 3.941 1.00 94.69 119 GLU A C 1
ATOM 974 O O . GLU A 1 119 ? 4.066 8.107 3.968 1.00 94.69 119 GLU A O 1
ATOM 979 N N . LEU A 1 120 ? 2.317 9.262 3.179 1.00 96.69 120 LEU A N 1
ATOM 980 C CA . LEU A 1 120 ? 1.845 8.168 2.318 1.00 96.69 120 LEU A CA 1
ATOM 981 C C . LEU A 1 120 ? 2.863 7.816 1.226 1.00 96.69 120 LEU A C 1
ATOM 983 O O . LEU A 1 120 ? 3.082 6.644 0.925 1.00 96.69 120 LEU A O 1
ATOM 987 N N . ALA A 1 121 ? 3.525 8.817 0.649 1.00 97.50 121 ALA A N 1
ATOM 988 C CA . ALA A 1 121 ? 4.565 8.602 -0.348 1.00 97.50 121 ALA A CA 1
ATOM 989 C C . ALA A 1 121 ? 5.817 7.939 0.260 1.00 97.50 121 ALA A C 1
ATOM 991 O O . ALA A 1 121 ? 6.411 7.055 -0.361 1.00 97.50 121 ALA A O 1
ATOM 992 N N . ARG A 1 122 ? 6.190 8.295 1.499 1.00 97.44 122 ARG A N 1
ATOM 993 C CA . ARG A 1 122 ? 7.257 7.603 2.246 1.00 97.44 122 ARG A CA 1
ATOM 994 C C . ARG A 1 122 ? 6.898 6.158 2.577 1.00 97.44 122 ARG A C 1
ATOM 996 O O . ARG A 1 122 ? 7.780 5.303 2.515 1.00 97.44 122 ARG A O 1
ATOM 1003 N N . MET A 1 123 ? 5.634 5.878 2.899 1.00 96.44 123 MET A N 1
ATOM 1004 C CA . MET A 1 123 ? 5.139 4.516 3.123 1.00 96.44 123 MET A CA 1
ATOM 1005 C C . MET A 1 123 ? 5.332 3.649 1.870 1.00 96.44 123 MET A C 1
ATOM 1007 O O . MET A 1 123 ? 5.891 2.558 1.974 1.00 96.44 123 MET A O 1
ATOM 1011 N N . VAL A 1 124 ? 4.940 4.152 0.692 1.00 97.31 124 VAL A N 1
ATOM 1012 C CA . VAL A 1 124 ? 5.136 3.444 -0.587 1.00 97.31 124 VAL A CA 1
ATOM 1013 C C . VAL A 1 124 ? 6.621 3.206 -0.860 1.00 97.31 124 VAL A C 1
ATOM 1015 O O . VAL A 1 124 ? 7.016 2.065 -1.094 1.00 97.31 124 VAL A O 1
ATOM 1018 N N . TYR A 1 125 ? 7.463 4.239 -0.726 1.00 97.06 125 TYR A N 1
ATOM 1019 C CA . TYR A 1 125 ? 8.916 4.092 -0.877 1.00 97.06 125 TYR A CA 1
ATOM 1020 C C . TYR A 1 125 ? 9.487 3.016 0.054 1.00 97.06 125 TYR A C 1
ATOM 1022 O O . TYR A 1 125 ? 10.208 2.129 -0.396 1.00 97.06 125 TYR A O 1
ATOM 1030 N N . GLY A 1 126 ? 9.138 3.052 1.343 1.00 95.88 126 GLY A N 1
ATOM 1031 C CA . GLY A 1 126 ? 9.581 2.048 2.308 1.00 95.88 126 GLY A CA 1
ATOM 1032 C C . GLY A 1 126 ? 9.177 0.632 1.900 1.00 95.88 126 GLY A C 1
ATOM 1033 O O . GLY A 1 126 ? 9.995 -0.282 1.986 1.00 95.88 126 GLY A O 1
ATOM 1034 N N . SER A 1 127 ? 7.955 0.460 1.394 1.00 94.38 127 SER A N 1
ATOM 1035 C CA . SER A 1 127 ? 7.476 -0.841 0.932 1.00 94.38 127 SER A CA 1
ATOM 1036 C C . SER A 1 127 ? 8.163 -1.312 -0.352 1.00 94.38 127 SER A C 1
ATOM 1038 O O . SER A 1 127 ? 8.457 -2.498 -0.460 1.00 94.38 127 SER A O 1
ATOM 1040 N N . ASN A 1 128 ? 8.468 -0.423 -1.303 1.00 93.12 128 ASN A N 1
ATOM 1041 C CA . ASN A 1 128 ? 9.261 -0.782 -2.483 1.00 93.12 128 ASN A CA 1
ATOM 1042 C C . ASN A 1 128 ? 10.699 -1.182 -2.098 1.00 93.12 128 ASN A C 1
ATOM 1044 O O . ASN A 1 128 ? 11.238 -2.150 -2.631 1.00 93.12 128 ASN A O 1
ATOM 1048 N N . MET A 1 129 ? 11.305 -0.497 -1.124 1.0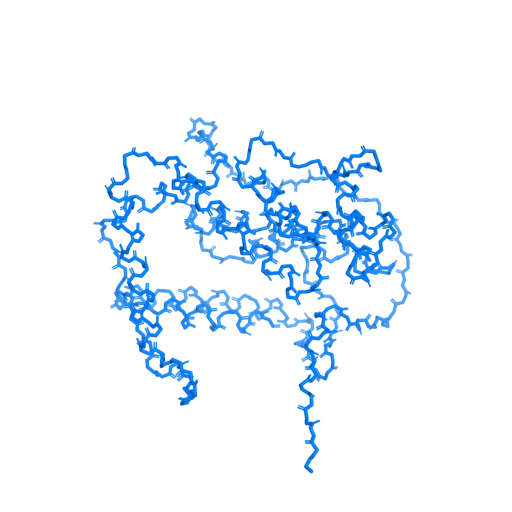0 91.44 129 MET A N 1
ATOM 1049 C CA . MET A 1 129 ? 12.675 -0.786 -0.687 1.00 91.44 129 MET A CA 1
ATOM 1050 C C . MET A 1 129 ? 12.832 -2.136 0.020 1.00 91.44 129 MET A C 1
ATOM 1052 O O . MET A 1 129 ? 13.925 -2.699 -0.018 1.00 91.44 129 MET A O 1
ATOM 1056 N N . ILE A 1 130 ? 11.776 -2.673 0.646 1.00 87.44 130 ILE A N 1
ATOM 1057 C CA . ILE A 1 130 ? 11.792 -4.041 1.201 1.00 87.44 130 ILE A CA 1
ATOM 1058 C C . ILE A 1 130 ? 12.046 -5.064 0.088 1.00 87.44 130 ILE A C 1
ATOM 1060 O O . ILE A 1 130 ? 12.797 -6.015 0.292 1.00 87.44 130 ILE A O 1
ATOM 1064 N N . GLU A 1 131 ? 11.475 -4.817 -1.089 1.00 83.44 131 GLU A N 1
ATOM 1065 C CA . GLU A 1 131 ? 11.584 -5.681 -2.264 1.00 83.44 131 GLU A CA 1
ATOM 1066 C C . GLU A 1 131 ? 12.740 -5.312 -3.196 1.00 83.44 131 GLU A C 1
ATOM 1068 O O . GLU A 1 131 ? 12.977 -5.993 -4.190 1.00 83.44 131 GLU A O 1
ATOM 1073 N N . ASN A 1 132 ? 13.493 -4.256 -2.864 1.00 85.50 132 ASN A N 1
ATOM 1074 C CA . ASN A 1 132 ? 14.569 -3.715 -3.694 1.00 85.50 132 ASN A CA 1
ATOM 1075 C C . ASN A 1 132 ? 14.099 -3.363 -5.123 1.00 85.50 132 ASN A C 1
ATOM 1077 O O . ASN A 1 132 ? 14.813 -3.594 -6.099 1.00 85.50 132 ASN A O 1
ATOM 1081 N N . VAL A 1 133 ? 12.882 -2.819 -5.223 1.00 87.25 133 VAL A N 1
ATOM 1082 C CA . VAL A 1 133 ? 12.229 -2.410 -6.476 1.00 87.25 133 VAL A CA 1
ATOM 1083 C C . VAL A 1 133 ? 11.970 -0.900 -6.517 1.00 87.25 133 VAL A C 1
ATOM 1085 O O . VAL A 1 133 ? 12.091 -0.211 -5.503 1.00 87.25 133 VAL A O 1
ATOM 1088 N N . GLY A 1 134 ? 11.571 -0.373 -7.677 1.00 90.50 134 GLY A N 1
ATOM 1089 C CA . GLY A 1 134 ? 11.277 1.052 -7.850 1.00 90.50 134 GLY A CA 1
ATOM 1090 C C . GLY A 1 134 ? 12.519 1.930 -8.057 1.00 90.50 134 GLY A C 1
ATOM 1091 O O . GLY A 1 134 ? 13.383 1.626 -8.876 1.00 90.50 134 GLY A O 1
ATOM 1092 N N . GLY A 1 135 ? 12.581 3.074 -7.371 1.00 92.75 135 GLY A N 1
ATOM 1093 C CA . GLY A 1 135 ? 13.557 4.131 -7.644 1.00 92.75 135 GLY A CA 1
ATOM 1094 C C . GLY A 1 135 ? 14.029 4.867 -6.392 1.00 92.75 135 GLY A C 1
ATOM 1095 O O . GLY A 1 135 ? 13.631 4.566 -5.269 1.00 92.75 135 GLY A O 1
ATOM 1096 N N . GLY A 1 136 ? 14.869 5.886 -6.583 1.00 93.94 136 GLY A N 1
ATOM 1097 C CA . GLY A 1 136 ? 15.350 6.720 -5.479 1.00 93.94 136 GLY A CA 1
ATOM 1098 C C . GLY A 1 136 ? 14.220 7.437 -4.730 1.00 93.94 136 GLY A C 1
ATOM 1099 O O . GLY A 1 136 ? 13.132 7.641 -5.273 1.00 93.94 136 GLY A O 1
ATOM 1100 N N . LEU A 1 137 ? 14.494 7.853 -3.488 1.00 94.69 137 LEU A N 1
ATOM 1101 C CA . LEU A 1 137 ? 13.506 8.489 -2.606 1.00 94.69 137 LEU A CA 1
ATOM 1102 C C . LEU A 1 137 ? 12.807 9.678 -3.278 1.00 94.69 137 LEU A C 1
ATOM 1104 O O . LEU A 1 137 ? 11.588 9.668 -3.406 1.00 94.69 137 LEU A O 1
ATOM 1108 N N . ASP A 1 138 ? 13.562 10.670 -3.753 1.00 94.88 138 ASP A N 1
ATOM 1109 C CA . ASP A 1 138 ? 12.988 11.898 -4.324 1.00 94.88 138 ASP A CA 1
ATOM 1110 C C . ASP A 1 138 ? 12.090 11.617 -5.535 1.00 94.88 138 ASP A C 1
ATOM 1112 O O . ASP A 1 138 ? 11.018 12.209 -5.681 1.00 94.88 138 ASP A O 1
ATOM 1116 N N . PHE A 1 139 ? 12.508 10.672 -6.380 1.00 94.31 139 PHE A N 1
ATOM 1117 C CA . PHE A 1 139 ? 11.749 10.258 -7.554 1.00 94.31 139 PHE A CA 1
ATOM 1118 C C . PHE A 1 139 ? 10.457 9.532 -7.167 1.00 94.31 139 PHE A C 1
ATOM 1120 O O . PHE A 1 139 ? 9.378 9.860 -7.662 1.00 94.31 139 PHE A O 1
ATOM 1127 N N . THR A 1 140 ? 10.551 8.598 -6.220 1.00 96.12 140 THR A N 1
ATOM 1128 C CA . THR A 1 140 ? 9.398 7.855 -5.704 1.00 96.12 140 THR A CA 1
ATOM 1129 C C . THR A 1 140 ? 8.384 8.798 -5.064 1.00 96.12 140 THR A C 1
ATOM 1131 O O . THR A 1 140 ? 7.193 8.726 -5.372 1.00 96.12 140 THR A O 1
ATOM 1134 N N . LEU A 1 141 ? 8.847 9.747 -4.239 1.00 96.50 141 LEU A N 1
ATOM 1135 C CA . LEU A 1 141 ? 7.981 10.746 -3.618 1.00 96.50 141 LEU A CA 1
ATOM 1136 C C . LEU A 1 141 ? 7.275 11.614 -4.661 1.00 96.50 141 LEU A C 1
ATOM 1138 O O . LEU A 1 141 ? 6.087 11.889 -4.501 1.00 96.50 141 LEU A O 1
ATOM 1142 N N . LYS A 1 142 ? 7.975 12.032 -5.724 1.00 95.06 142 LYS A N 1
ATOM 1143 C CA . LYS A 1 142 ? 7.385 12.809 -6.823 1.00 95.06 142 LYS A CA 1
ATOM 1144 C C . LYS A 1 142 ? 6.213 12.057 -7.467 1.00 95.06 142 LYS A C 1
ATOM 1146 O O . LYS A 1 142 ? 5.120 12.614 -7.539 1.00 95.06 142 LYS A O 1
ATOM 1151 N N . LEU A 1 143 ? 6.416 10.807 -7.889 1.00 95.31 143 LEU A N 1
ATOM 1152 C CA . LEU A 1 143 ? 5.372 10.023 -8.563 1.00 95.31 143 LEU A CA 1
ATOM 1153 C C . LEU A 1 143 ? 4.190 9.709 -7.643 1.00 95.31 143 LEU A C 1
ATOM 1155 O O . LEU A 1 143 ? 3.039 9.897 -8.033 1.00 95.31 143 LEU A O 1
ATOM 1159 N N . CYS A 1 144 ? 4.460 9.298 -6.403 1.00 96.94 144 CYS A N 1
ATOM 1160 C CA . CYS A 1 144 ? 3.405 9.018 -5.429 1.00 96.94 144 CYS A CA 1
ATOM 1161 C C . CYS A 1 144 ? 2.565 10.269 -5.134 1.00 96.94 144 CYS A C 1
ATOM 1163 O O . CYS A 1 144 ? 1.342 10.190 -5.045 1.00 96.94 144 CYS A O 1
ATOM 1165 N N . LYS A 1 145 ? 3.202 11.444 -5.022 1.00 95.69 145 LYS A N 1
ATOM 1166 C CA . LYS A 1 145 ? 2.510 12.728 -4.831 1.00 95.69 145 LYS A CA 1
ATOM 1167 C C . LYS A 1 145 ? 1.569 13.050 -5.988 1.00 95.69 145 LYS A C 1
ATOM 1169 O O . LYS A 1 145 ? 0.452 13.496 -5.736 1.00 95.69 145 LYS A O 1
ATOM 1174 N N . ASP A 1 146 ? 1.990 12.812 -7.227 1.00 94.50 146 ASP A N 1
ATOM 1175 C CA . ASP A 1 146 ? 1.140 13.029 -8.403 1.00 94.50 146 ASP A CA 1
ATOM 1176 C C . ASP A 1 146 ? -0.107 12.125 -8.360 1.00 94.50 146 ASP A C 1
ATOM 1178 O O . ASP A 1 146 ? -1.229 12.625 -8.507 1.00 94.50 146 ASP A O 1
ATOM 1182 N N . VAL A 1 147 ? 0.067 10.839 -8.019 1.00 95.81 147 VAL A N 1
ATOM 1183 C CA . VAL A 1 147 ? -1.042 9.889 -7.805 1.00 95.81 147 VAL A CA 1
ATOM 1184 C C . VAL A 1 147 ? -1.970 10.355 -6.682 1.00 95.81 147 VAL A C 1
ATOM 1186 O O . VAL A 1 147 ? -3.178 10.466 -6.882 1.00 95.81 147 VAL A O 1
ATOM 1189 N N . PHE A 1 148 ? -1.444 10.675 -5.498 1.00 96.31 148 PHE A N 1
ATOM 1190 C CA . PHE A 1 148 ? -2.266 11.004 -4.328 1.00 96.31 148 PHE A CA 1
ATOM 1191 C C . PHE A 1 148 ? -2.970 12.363 -4.424 1.00 96.31 148 PHE A C 1
ATOM 1193 O O . PHE A 1 148 ? -4.056 12.524 -3.866 1.00 96.31 148 PHE A O 1
ATOM 1200 N N . ARG A 1 149 ? -2.419 13.335 -5.159 1.00 94.12 149 ARG A N 1
ATOM 1201 C CA . ARG A 1 149 ? -3.102 14.614 -5.424 1.00 94.12 149 ARG A CA 1
ATOM 1202 C C . ARG A 1 149 ? -4.250 14.470 -6.426 1.00 94.12 149 ARG A C 1
ATOM 1204 O O . ARG A 1 149 ? -5.177 15.276 -6.390 1.00 94.12 149 ARG A O 1
ATOM 1211 N N . GLY A 1 150 ? -4.183 13.484 -7.330 1.00 86.38 150 GLY A N 1
ATOM 1212 C CA . GLY A 1 150 ? -5.240 13.147 -8.295 1.00 86.38 150 GLY A CA 1
ATOM 1213 C C . GLY A 1 150 ? -5.566 14.235 -9.333 1.00 86.38 150 GLY A C 1
ATOM 1214 O O . GLY A 1 150 ? -6.629 14.201 -9.951 1.00 86.38 150 GLY A O 1
ATOM 1215 N N . GLY A 1 151 ? -4.684 15.227 -9.505 1.00 76.31 151 GLY A N 1
ATOM 1216 C CA . GLY A 1 151 ? -4.831 16.304 -10.496 1.00 76.31 151 GLY A CA 1
ATOM 1217 C C . GLY A 1 151 ? -4.126 16.031 -11.829 1.00 76.31 151 GLY A C 1
ATOM 1218 O O . GLY A 1 151 ? -4.500 16.601 -12.852 1.00 76.31 151 GLY A O 1
ATOM 1219 N N . LYS A 1 152 ? -3.114 15.157 -11.826 1.00 79.00 152 LYS A N 1
ATOM 1220 C CA . LYS A 1 152 ? -2.369 14.721 -13.008 1.00 79.00 152 LYS A CA 1
ATOM 1221 C C . LYS A 1 152 ? -2.008 13.251 -12.818 1.00 79.00 152 LYS A C 1
ATOM 1223 O O . LYS A 1 152 ? -1.125 12.948 -12.025 1.00 79.00 152 LYS A O 1
ATOM 1228 N N . GLU A 1 153 ? -2.699 12.360 -13.527 1.00 80.25 153 GLU A N 1
ATOM 1229 C CA . GLU A 1 153 ? -2.297 10.951 -13.566 1.00 80.25 153 GLU A CA 1
ATOM 1230 C C . GLU A 1 153 ? -0.880 10.869 -14.167 1.00 80.25 153 GLU A C 1
ATOM 1232 O O . GLU A 1 153 ? -0.629 11.496 -15.211 1.00 80.25 153 GLU A O 1
ATOM 1237 N N . PRO A 1 154 ? 0.065 10.159 -13.522 1.00 86.81 154 PRO A N 1
ATOM 1238 C CA . PRO A 1 154 ? 1.349 9.867 -14.139 1.00 86.81 154 PRO A CA 1
ATOM 1239 C C . PRO A 1 154 ? 1.131 9.174 -15.493 1.00 86.81 154 PRO A C 1
ATOM 1241 O O . PRO A 1 154 ? 0.187 8.391 -15.637 1.00 86.81 154 PRO A O 1
ATOM 1244 N N . PRO A 1 155 ? 1.952 9.472 -16.515 1.00 89.50 155 PRO A N 1
ATOM 1245 C CA . PRO A 1 155 ? 1.833 8.788 -17.794 1.00 89.50 155 PRO A CA 1
ATOM 1246 C C . PRO A 1 155 ? 2.006 7.277 -17.605 1.00 89.50 155 PRO A C 1
ATOM 1248 O O . PRO A 1 155 ? 2.825 6.835 -16.815 1.00 89.50 155 PRO A O 1
ATOM 1251 N N . GLU A 1 156 ? 1.260 6.466 -18.353 1.00 85.81 156 GLU A N 1
ATOM 1252 C CA . GLU A 1 156 ? 1.344 5.001 -18.228 1.00 85.81 156 GLU A CA 1
ATOM 1253 C C . GLU A 1 156 ? 2.736 4.455 -18.606 1.00 85.81 156 GLU A C 1
ATOM 1255 O O . GLU A 1 156 ? 3.163 3.405 -18.121 1.00 85.81 156 GLU A O 1
ATOM 1260 N N . GLU A 1 157 ? 3.442 5.171 -19.484 1.00 87.31 157 GLU A N 1
ATOM 1261 C CA . GLU A 1 157 ? 4.802 4.868 -19.913 1.00 87.31 157 GLU A CA 1
ATOM 1262 C C . GLU A 1 157 ? 5.615 6.153 -20.049 1.00 87.31 157 GLU A C 1
ATOM 1264 O O . GLU A 1 157 ? 5.096 7.205 -20.430 1.00 87.31 157 GLU A O 1
ATOM 1269 N N . ILE A 1 158 ? 6.909 6.032 -19.774 1.00 92.75 158 ILE A N 1
ATOM 1270 C CA . ILE A 1 158 ? 7.909 7.074 -19.986 1.00 92.75 158 ILE A CA 1
ATOM 1271 C C . ILE A 1 158 ? 8.800 6.678 -21.167 1.00 92.75 158 ILE A C 1
ATOM 1273 O O . ILE A 1 158 ? 9.119 5.509 -21.371 1.00 92.75 158 ILE A O 1
ATOM 1277 N N . SER A 1 159 ? 9.185 7.649 -21.980 1.00 93.00 159 SER A N 1
ATOM 1278 C CA . SER A 1 159 ? 10.098 7.475 -23.107 1.00 93.00 159 SER A CA 1
ATOM 1279 C C . SER A 1 159 ? 11.547 7.726 -22.690 1.00 93.00 159 SER A C 1
ATOM 1281 O O . SER A 1 159 ? 11.811 8.452 -21.739 1.00 93.00 159 SER A O 1
ATOM 1283 N N . GLU A 1 160 ? 12.508 7.223 -23.469 1.00 92.56 160 GLU A N 1
ATOM 1284 C CA . GLU A 1 160 ? 13.950 7.469 -23.255 1.00 92.56 160 GLU A CA 1
ATOM 1285 C C . GLU A 1 160 ? 14.349 8.958 -23.283 1.00 92.56 160 GLU A C 1
ATOM 1287 O O . GLU A 1 160 ? 15.467 9.316 -22.928 1.00 92.56 160 GLU A O 1
ATOM 1292 N N . ARG A 1 161 ? 13.459 9.840 -23.752 1.00 92.12 161 ARG A N 1
ATOM 1293 C CA . ARG A 1 161 ? 13.690 11.290 -23.795 1.00 92.12 161 ARG A CA 1
ATOM 1294 C C . ARG A 1 161 ? 13.142 12.010 -22.568 1.00 92.12 161 ARG A C 1
ATOM 1296 O O . ARG A 1 161 ? 13.350 13.217 -22.450 1.00 92.12 161 ARG A O 1
ATOM 1303 N N . ASP A 1 162 ? 12.409 11.310 -21.707 1.00 92.44 162 ASP A N 1
ATOM 1304 C CA . ASP A 1 162 ? 11.826 11.897 -20.512 1.00 92.44 162 ASP A CA 1
ATOM 1305 C C . ASP A 1 162 ? 12.879 12.001 -19.399 1.00 92.44 162 ASP A C 1
ATOM 1307 O O . ASP A 1 162 ? 13.584 11.027 -19.134 1.00 92.44 162 ASP A O 1
ATOM 1311 N N . PRO A 1 163 ? 12.968 13.136 -18.681 1.00 92.44 163 PRO A N 1
ATOM 1312 C CA . PRO A 1 163 ? 13.894 13.278 -17.551 1.00 92.44 163 PRO A CA 1
ATOM 1313 C C . PRO A 1 163 ? 13.682 12.218 -16.460 1.00 92.44 163 PRO A C 1
ATOM 1315 O O . PRO A 1 163 ? 14.616 11.824 -15.768 1.00 92.44 163 PRO A O 1
ATOM 1318 N N . ASP A 1 164 ? 12.444 11.740 -16.326 1.00 92.81 164 ASP A N 1
ATOM 1319 C CA . ASP A 1 164 ? 12.070 10.689 -15.380 1.00 92.81 164 ASP A CA 1
ATOM 1320 C C . ASP A 1 164 ? 12.688 9.332 -15.751 1.00 92.81 164 ASP A C 1
ATOM 1322 O O . ASP A 1 164 ? 13.033 8.548 -14.868 1.00 92.81 164 ASP A O 1
ATOM 1326 N N . TYR A 1 165 ? 12.894 9.081 -17.047 1.00 95.44 165 TYR A N 1
ATOM 1327 C CA . TYR A 1 165 ? 13.590 7.895 -17.539 1.00 95.44 165 TYR A CA 1
ATOM 1328 C C . TYR A 1 165 ? 15.075 7.953 -17.190 1.00 95.44 165 TYR A C 1
ATOM 1330 O O . TYR A 1 165 ? 15.609 7.010 -16.610 1.00 95.44 165 TYR A O 1
ATOM 1338 N N . GLU A 1 166 ? 15.724 9.083 -17.483 1.00 94.44 166 GLU A N 1
ATOM 1339 C CA . GLU A 1 166 ? 17.140 9.307 -17.169 1.00 94.44 166 GLU A CA 1
ATOM 1340 C C . GLU A 1 166 ? 17.403 9.175 -15.659 1.00 94.44 166 GLU A C 1
ATOM 1342 O O . GLU A 1 166 ? 18.368 8.535 -15.240 1.00 94.44 166 GLU A O 1
ATOM 1347 N N . GLN A 1 167 ? 16.518 9.714 -14.814 1.00 94.56 167 GLN A N 1
ATOM 1348 C CA . GLN A 1 167 ? 16.672 9.622 -13.362 1.00 94.56 167 GLN A CA 1
ATOM 1349 C C . GLN A 1 167 ? 16.605 8.174 -12.848 1.00 94.56 167 GLN A C 1
ATOM 1351 O O . GLN A 1 167 ? 17.392 7.802 -11.970 1.00 94.56 167 GLN A O 1
ATOM 1356 N N . LEU A 1 168 ? 15.698 7.355 -13.390 1.00 94.62 168 LEU A N 1
ATOM 1357 C CA . LEU A 1 168 ? 15.624 5.928 -13.068 1.00 94.62 168 LEU A CA 1
ATOM 1358 C C . LEU A 1 168 ? 16.837 5.162 -13.595 1.00 94.62 168 LEU A C 1
ATOM 1360 O O . LEU A 1 168 ? 17.414 4.375 -12.852 1.00 94.62 168 LEU A O 1
ATOM 1364 N N . GLU A 1 169 ? 17.268 5.421 -14.830 1.00 96.12 169 GLU A N 1
ATOM 1365 C CA . GLU A 1 169 ? 18.457 4.791 -15.415 1.00 96.12 169 GLU A CA 1
ATOM 1366 C C . GLU A 1 169 ? 19.706 5.034 -14.555 1.00 96.12 169 GLU A C 1
ATOM 1368 O O . GLU A 1 169 ? 20.438 4.092 -14.231 1.00 96.12 169 GLU A O 1
ATOM 1373 N N . ILE A 1 170 ? 19.919 6.284 -14.127 1.00 95.00 170 ILE A N 1
ATOM 1374 C CA . ILE A 1 170 ? 21.021 6.667 -13.236 1.00 95.00 170 ILE A CA 1
ATOM 1375 C C . ILE A 1 170 ? 20.898 5.950 -11.890 1.00 95.00 170 ILE A C 1
ATOM 1377 O O . ILE A 1 170 ? 21.890 5.427 -11.380 1.00 95.00 170 ILE A O 1
ATOM 1381 N N . TYR A 1 171 ? 19.701 5.922 -11.296 1.00 94.62 171 TYR A N 1
ATOM 1382 C CA . TYR A 1 171 ? 19.482 5.260 -10.012 1.00 94.62 171 TYR A CA 1
ATOM 1383 C C . TYR A 1 171 ? 19.778 3.759 -10.089 1.00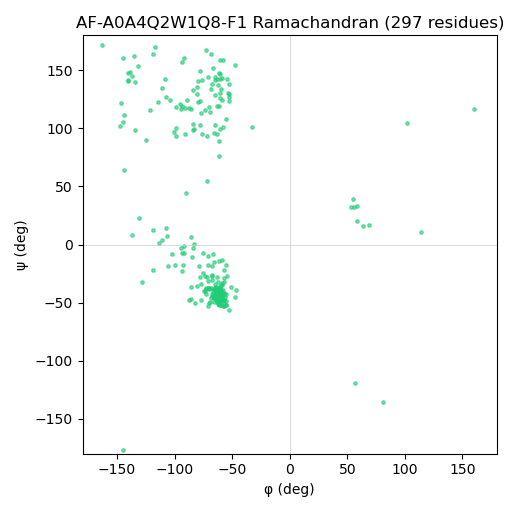 94.62 171 TYR A C 1
ATOM 1385 O O . TYR A 1 171 ? 20.557 3.258 -9.278 1.00 94.62 171 TYR A O 1
ATOM 1393 N N . LEU A 1 172 ? 19.201 3.058 -11.065 1.00 94.56 172 LEU A N 1
ATOM 1394 C CA . LEU A 1 172 ? 19.372 1.616 -11.231 1.00 94.56 172 LEU A CA 1
ATOM 1395 C C . LEU A 1 172 ? 20.843 1.269 -11.486 1.00 94.56 172 LEU A C 1
ATOM 1397 O O . LEU A 1 172 ? 21.396 0.398 -10.817 1.00 94.56 172 LEU A O 1
ATOM 1401 N N . SER A 1 173 ? 21.509 2.028 -12.361 1.00 94.31 173 SER A N 1
ATOM 1402 C CA . SER A 1 173 ? 22.933 1.839 -12.660 1.00 94.31 173 SER A CA 1
ATOM 1403 C C . SER A 1 173 ? 23.829 2.067 -11.437 1.00 94.31 173 SER A C 1
ATOM 1405 O O . SER A 1 173 ? 24.759 1.300 -11.209 1.00 94.31 173 SER A O 1
ATOM 1407 N N . ASN A 1 174 ? 23.548 3.088 -10.619 1.00 94.56 174 ASN A N 1
ATOM 1408 C CA . ASN A 1 174 ? 24.341 3.394 -9.420 1.00 94.56 174 ASN A CA 1
ATOM 1409 C C . ASN A 1 174 ? 24.160 2.382 -8.278 1.00 94.56 174 ASN A C 1
ATOM 1411 O O . ASN A 1 174 ? 24.974 2.370 -7.355 1.00 94.56 174 ASN A O 1
ATOM 1415 N N . ASN A 1 175 ? 23.098 1.576 -8.312 1.00 92.12 175 ASN A N 1
ATOM 1416 C CA . ASN A 1 175 ? 22.794 0.568 -7.294 1.00 92.12 175 ASN A CA 1
ATOM 1417 C C . ASN A 1 175 ? 23.040 -0.868 -7.788 1.00 92.12 175 ASN A C 1
ATOM 1419 O O . ASN A 1 175 ? 22.590 -1.813 -7.144 1.00 92.12 175 ASN A O 1
ATOM 1423 N N . ASP A 1 176 ? 23.745 -1.040 -8.914 1.00 92.69 176 ASP A N 1
ATOM 1424 C CA . ASP A 1 176 ? 24.023 -2.343 -9.534 1.00 92.69 176 ASP A CA 1
ATOM 1425 C C . ASP A 1 176 ? 22.746 -3.165 -9.836 1.00 92.69 176 ASP A C 1
ATOM 1427 O O . ASP A 1 176 ? 22.751 -4.399 -9.788 1.00 92.69 176 ASP A O 1
ATOM 1431 N N . LEU A 1 177 ? 21.639 -2.482 -10.150 1.00 92.25 177 LEU A N 1
ATOM 1432 C CA . LEU A 1 177 ? 20.354 -3.091 -10.506 1.00 92.25 177 LEU A CA 1
ATOM 1433 C C . LEU A 1 177 ? 20.210 -3.247 -12.031 1.00 92.25 177 LEU A C 1
ATOM 1435 O O . LEU A 1 177 ? 20.856 -2.518 -12.791 1.00 92.25 177 LEU A O 1
ATOM 1439 N N . PRO A 1 178 ? 19.358 -4.176 -12.513 1.00 91.88 178 PRO A N 1
ATOM 1440 C CA . PRO A 1 178 ? 19.005 -4.254 -13.929 1.00 91.88 178 PRO A CA 1
ATOM 1441 C C . PRO A 1 178 ? 18.502 -2.901 -14.453 1.00 91.88 178 PRO A C 1
ATOM 1443 O O . PRO A 1 178 ? 17.608 -2.302 -13.865 1.00 91.88 178 PRO A O 1
ATOM 1446 N N . CYS A 1 179 ? 19.096 -2.405 -15.541 1.00 92.62 179 CYS A N 1
ATOM 1447 C CA . CYS A 1 179 ? 18.834 -1.064 -16.077 1.00 92.62 179 CYS A CA 1
ATOM 1448 C C . CYS A 1 179 ? 18.552 -1.053 -17.588 1.00 92.62 179 CYS A C 1
ATOM 1450 O O . CYS A 1 179 ? 18.732 -0.036 -18.256 1.00 92.62 179 CYS A O 1
ATOM 1452 N N . LYS A 1 180 ? 18.121 -2.179 -18.174 1.00 94.19 180 LYS A N 1
ATOM 1453 C CA . LYS A 1 180 ? 17.645 -2.169 -19.565 1.00 94.19 180 LYS A CA 1
ATOM 1454 C C . LYS A 1 180 ? 16.331 -1.395 -19.638 1.00 94.19 180 LYS A C 1
ATOM 1456 O O . LYS A 1 180 ? 15.630 -1.241 -18.645 1.00 94.19 180 LYS A O 1
ATOM 1461 N N . HIS A 1 181 ? 15.941 -1.007 -20.849 1.00 93.62 181 HIS A N 1
ATOM 1462 C CA . HIS A 1 181 ? 14.683 -0.299 -21.093 1.00 93.62 181 HIS A CA 1
ATOM 1463 C C . HIS A 1 181 ? 13.466 -0.944 -20.402 1.00 93.62 181 HIS A C 1
ATOM 1465 O O . HIS A 1 181 ? 12.688 -0.256 -19.752 1.00 93.62 181 HIS A O 1
ATOM 1471 N N . ALA A 1 182 ? 13.332 -2.272 -20.482 1.00 92.38 182 ALA A N 1
ATOM 1472 C CA . ALA A 1 182 ? 12.246 -2.993 -19.817 1.00 92.38 182 ALA A CA 1
ATOM 1473 C C . ALA A 1 182 ? 12.302 -2.884 -18.282 1.00 92.38 182 ALA A C 1
ATOM 1475 O O . ALA A 1 182 ? 11.256 -2.719 -17.661 1.00 92.38 182 ALA A O 1
ATOM 1476 N N . ASP A 1 183 ? 13.502 -2.921 -17.694 1.00 92.69 183 ASP A N 1
ATOM 1477 C CA . ASP A 1 183 ? 13.709 -2.815 -16.246 1.00 92.69 183 ASP A CA 1
ATOM 1478 C C . ASP A 1 183 ? 13.344 -1.405 -15.752 1.00 92.69 183 ASP A C 1
ATOM 1480 O O . ASP A 1 183 ? 12.617 -1.254 -14.776 1.00 92.69 183 ASP A O 1
ATOM 1484 N N . ILE A 1 184 ? 13.750 -0.364 -16.492 1.00 95.25 184 ILE A N 1
ATOM 1485 C CA . ILE A 1 184 ? 13.415 1.038 -16.190 1.00 95.25 184 ILE A CA 1
ATOM 1486 C C . ILE A 1 184 ? 11.897 1.255 -16.214 1.00 95.25 184 ILE A C 1
ATOM 1488 O O . ILE A 1 184 ? 11.333 1.850 -15.293 1.00 95.25 184 ILE A O 1
ATOM 1492 N N . LEU A 1 185 ? 11.216 0.751 -17.249 1.00 95.12 185 LEU A N 1
ATOM 1493 C CA . LEU A 1 185 ? 9.758 0.842 -17.340 1.00 95.12 185 LEU A CA 1
ATOM 1494 C C . LEU A 1 185 ? 9.058 0.060 -16.226 1.00 95.12 185 LEU A C 1
ATOM 1496 O O . LEU A 1 185 ? 8.024 0.505 -15.728 1.00 95.12 185 LEU A O 1
ATOM 1500 N N . GLN A 1 186 ? 9.600 -1.092 -15.834 1.00 94.19 186 GLN A N 1
ATOM 1501 C CA . GLN A 1 186 ? 9.068 -1.872 -14.726 1.00 94.19 186 GLN A CA 1
ATOM 1502 C C . GLN A 1 186 ? 9.216 -1.121 -13.400 1.00 94.19 186 GLN A C 1
ATOM 1504 O O . GLN A 1 186 ? 8.208 -0.927 -12.728 1.00 94.19 186 GLN A O 1
ATOM 1509 N N . SER A 1 187 ? 10.400 -0.590 -13.082 1.00 95.06 187 SER A N 1
ATOM 1510 C CA . SER A 1 187 ? 10.629 0.220 -11.877 1.00 95.06 187 SER A CA 1
ATOM 1511 C C . SER A 1 187 ? 9.720 1.447 -11.804 1.00 95.06 187 SER A C 1
ATOM 1513 O O . SER A 1 187 ? 9.200 1.779 -10.739 1.00 95.06 187 SER A O 1
ATOM 1515 N N . TYR A 1 188 ? 9.479 2.107 -12.940 1.00 96.69 188 TYR A N 1
ATOM 1516 C CA . TYR A 1 188 ? 8.509 3.196 -13.025 1.00 96.69 188 TYR A CA 1
ATOM 1517 C C . TYR A 1 188 ? 7.094 2.733 -12.644 1.00 96.69 188 TYR A C 1
ATOM 1519 O O . TYR A 1 188 ? 6.448 3.334 -11.781 1.00 96.69 188 TYR A O 1
ATOM 1527 N N . ARG A 1 189 ? 6.618 1.646 -13.266 1.00 95.88 189 ARG A N 1
ATOM 1528 C CA . ARG A 1 189 ? 5.280 1.097 -13.013 1.00 95.88 189 ARG A CA 1
ATOM 1529 C C . ARG A 1 189 ? 5.138 0.607 -11.578 1.00 95.88 189 ARG A C 1
ATOM 1531 O O . ARG A 1 189 ? 4.108 0.859 -10.973 1.00 95.88 189 ARG A O 1
ATOM 1538 N N . GLU A 1 190 ? 6.156 -0.028 -11.009 1.00 95.44 190 GLU A N 1
ATOM 1539 C CA . GLU A 1 190 ? 6.131 -0.518 -9.626 1.00 95.44 190 GLU A CA 1
ATOM 1540 C C . GLU A 1 190 ? 5.883 0.606 -8.617 1.00 95.44 190 GLU A C 1
ATOM 1542 O O . GLU A 1 190 ? 5.179 0.387 -7.637 1.00 95.44 190 GLU A O 1
ATOM 1547 N N . ILE A 1 191 ? 6.397 1.816 -8.857 1.00 96.62 191 ILE A N 1
ATOM 1548 C CA . ILE A 1 191 ? 6.105 2.978 -8.006 1.00 96.62 191 ILE A CA 1
ATOM 1549 C C . ILE A 1 191 ? 4.655 3.436 -8.198 1.00 96.62 191 ILE A C 1
ATOM 1551 O O . ILE A 1 191 ? 3.912 3.587 -7.225 1.00 96.62 191 ILE A O 1
ATOM 1555 N N . VAL A 1 192 ? 4.249 3.672 -9.451 1.00 96.62 192 VAL A N 1
ATOM 1556 C CA . VAL A 1 192 ? 2.922 4.226 -9.772 1.00 96.62 192 VAL A CA 1
ATOM 1557 C C . VAL A 1 192 ? 1.816 3.276 -9.321 1.00 96.62 192 VAL A C 1
ATOM 1559 O O . VAL A 1 192 ? 0.910 3.685 -8.600 1.00 96.62 192 VAL A O 1
ATOM 1562 N N . GLN A 1 193 ? 1.920 1.995 -9.666 1.00 97.00 193 GLN A N 1
ATOM 1563 C CA . GLN A 1 193 ? 0.926 0.979 -9.337 1.00 97.00 193 GLN A CA 1
ATOM 1564 C C . GLN A 1 193 ? 0.811 0.728 -7.833 1.00 97.00 193 GLN A C 1
ATOM 1566 O O . GLN A 1 193 ? -0.288 0.493 -7.332 1.00 97.00 193 GLN A O 1
ATOM 1571 N N . HIS A 1 194 ? 1.913 0.835 -7.089 1.00 97.19 194 HIS A N 1
ATOM 1572 C CA . HIS A 1 194 ? 1.872 0.744 -5.632 1.00 97.19 194 HIS A CA 1
ATOM 1573 C C . HIS A 1 194 ? 1.120 1.931 -5.022 1.00 97.19 194 HIS A C 1
ATOM 1575 O O . HIS A 1 194 ? 0.252 1.741 -4.167 1.00 97.19 194 HIS A O 1
ATOM 1581 N N . ALA A 1 195 ? 1.386 3.150 -5.498 1.00 97.50 195 ALA A N 1
ATOM 1582 C CA . ALA A 1 195 ? 0.640 4.326 -5.068 1.00 97.50 195 ALA A CA 1
ATOM 1583 C C . ALA A 1 195 ? -0.855 4.226 -5.433 1.00 97.50 195 ALA A C 1
ATOM 1585 O O . ALA A 1 195 ? -1.699 4.542 -4.597 1.00 97.50 195 ALA A O 1
ATOM 1586 N N . GLU A 1 196 ? -1.197 3.733 -6.627 1.00 97.00 196 GLU A N 1
ATOM 1587 C CA . GLU A 1 196 ? -2.589 3.523 -7.057 1.00 97.00 196 GLU A CA 1
ATOM 1588 C C . GLU A 1 196 ? -3.314 2.489 -6.182 1.00 97.00 196 GLU A C 1
ATOM 1590 O O . GLU A 1 196 ? -4.418 2.748 -5.701 1.00 97.00 196 GLU A O 1
ATOM 1595 N N . ALA A 1 197 ? -2.676 1.354 -5.884 1.00 98.00 197 ALA A N 1
ATOM 1596 C CA . ALA A 1 197 ? -3.243 0.339 -4.998 1.00 98.00 197 ALA A CA 1
ATOM 1597 C C . ALA A 1 197 ? -3.459 0.870 -3.570 1.00 98.00 197 ALA A C 1
ATOM 1599 O O . ALA A 1 197 ? -4.519 0.657 -2.973 1.00 98.00 197 ALA A O 1
ATOM 1600 N N . ALA A 1 198 ? -2.481 1.605 -3.027 1.00 97.56 198 ALA A N 1
ATOM 1601 C CA . ALA A 1 198 ? -2.590 2.231 -1.711 1.00 97.56 198 ALA A CA 1
ATOM 1602 C C . ALA A 1 198 ? -3.720 3.270 -1.676 1.00 97.56 198 ALA A C 1
ATOM 1604 O O . ALA A 1 198 ? -4.545 3.259 -0.758 1.00 97.56 198 ALA A O 1
ATOM 1605 N N . ARG A 1 199 ? -3.796 4.131 -2.701 1.00 96.69 199 ARG A N 1
ATOM 1606 C CA . ARG A 1 199 ? -4.878 5.105 -2.881 1.00 96.69 199 ARG A CA 1
ATOM 1607 C C . ARG A 1 199 ? -6.233 4.403 -2.882 1.00 96.69 199 ARG A C 1
ATOM 1609 O O . ARG A 1 199 ? -7.097 4.775 -2.091 1.00 96.69 199 ARG A O 1
ATOM 1616 N N . PHE A 1 200 ? -6.394 3.373 -3.710 1.00 96.75 200 PHE A N 1
ATOM 1617 C CA . PHE A 1 200 ? -7.636 2.617 -3.826 1.00 96.75 200 PHE A CA 1
ATOM 1618 C C . PHE A 1 200 ? -8.077 2.031 -2.479 1.00 96.75 200 PHE A C 1
ATOM 1620 O O . PHE A 1 200 ? -9.222 2.235 -2.069 1.00 96.75 200 PHE A O 1
ATOM 1627 N N . MET A 1 201 ? -7.184 1.356 -1.744 1.00 97.00 201 MET A N 1
ATOM 1628 C CA . MET A 1 201 ? -7.551 0.779 -0.445 1.00 97.00 201 MET A CA 1
ATOM 1629 C C . MET A 1 201 ? -7.954 1.844 0.579 1.00 97.00 201 MET A C 1
ATOM 1631 O O . MET A 1 201 ? -8.950 1.663 1.280 1.00 97.00 201 MET A O 1
ATOM 1635 N N . ILE A 1 202 ? -7.217 2.958 0.662 1.00 95.81 202 ILE A N 1
ATOM 1636 C CA . ILE A 1 202 ? -7.531 4.057 1.588 1.00 95.81 202 ILE A CA 1
ATOM 1637 C C . ILE A 1 202 ? -8.882 4.687 1.230 1.00 95.81 202 ILE A C 1
ATOM 1639 O O . ILE A 1 202 ? -9.694 4.955 2.117 1.00 95.81 202 ILE A O 1
ATOM 1643 N N . GLU A 1 203 ? -9.153 4.895 -0.058 1.00 94.81 203 GLU A N 1
ATOM 1644 C CA . GLU A 1 203 ? -10.438 5.413 -0.524 1.00 94.81 203 GLU A CA 1
ATOM 1645 C C . GLU A 1 203 ? -11.589 4.473 -0.159 1.00 94.81 203 GLU A C 1
ATOM 1647 O O . GLU A 1 203 ? -12.588 4.920 0.403 1.00 94.81 203 GLU A O 1
ATOM 1652 N N . GLN A 1 204 ? -11.463 3.172 -0.432 1.00 95.31 204 GLN A N 1
ATOM 1653 C CA . GLN A 1 204 ? -12.545 2.224 -0.167 1.00 95.31 204 GLN A CA 1
ATOM 1654 C C . GLN A 1 204 ? -12.767 1.981 1.330 1.00 95.31 204 GLN A C 1
ATOM 1656 O O . GLN A 1 204 ? -13.904 2.072 1.795 1.00 95.31 204 GLN A O 1
ATOM 1661 N N . VAL A 1 205 ? -11.708 1.678 2.080 1.00 93.50 205 VAL A N 1
ATOM 1662 C CA . VAL A 1 205 ? -11.825 1.220 3.471 1.00 93.50 205 VAL A CA 1
ATOM 1663 C C . VAL A 1 205 ? -11.902 2.396 4.441 1.00 93.50 205 VAL A C 1
ATOM 1665 O O . VAL A 1 205 ? -12.779 2.427 5.300 1.00 93.50 205 VAL A O 1
ATOM 1668 N N . CYS A 1 206 ? -11.024 3.391 4.299 1.00 89.69 206 CYS A N 1
ATOM 1669 C CA . CYS A 1 206 ? -10.918 4.475 5.277 1.00 89.69 206 CYS A CA 1
ATOM 1670 C C . CYS A 1 206 ? -11.879 5.631 4.979 1.00 89.69 206 CYS A C 1
ATOM 1672 O O . CYS A 1 206 ? -12.555 6.114 5.882 1.00 89.69 206 CYS A O 1
ATOM 1674 N N . ILE A 1 207 ? -11.938 6.097 3.728 1.00 90.81 207 ILE A N 1
ATOM 1675 C CA . ILE A 1 207 ? -12.730 7.284 3.364 1.00 90.81 207 ILE A CA 1
ATOM 1676 C C . ILE A 1 207 ? -14.200 6.910 3.159 1.00 90.81 207 ILE A C 1
ATOM 1678 O O . ILE A 1 207 ? -15.080 7.517 3.765 1.00 90.81 207 ILE A O 1
ATOM 1682 N N . ASN A 1 208 ? -14.469 5.874 2.364 1.00 90.69 208 ASN A N 1
ATOM 1683 C CA . ASN A 1 208 ? -15.830 5.417 2.072 1.00 90.69 208 ASN A CA 1
ATOM 1684 C C . ASN A 1 208 ? -16.407 4.496 3.158 1.00 90.69 208 ASN A C 1
ATOM 1686 O O . ASN A 1 208 ? -17.539 4.036 3.023 1.00 90.69 208 ASN A O 1
ATOM 1690 N N . SER A 1 209 ? -15.645 4.228 4.227 1.00 88.75 209 SER A N 1
ATOM 1691 C CA . SER A 1 209 ? -16.061 3.410 5.376 1.00 88.75 209 SER A CA 1
ATOM 1692 C C . SER A 1 209 ? -16.603 2.025 4.992 1.00 88.75 209 SER A C 1
ATOM 1694 O O . SER A 1 209 ? -17.506 1.500 5.648 1.00 88.75 209 SER A O 1
ATOM 1696 N N . LYS A 1 210 ? -16.086 1.421 3.912 1.00 91.75 210 LYS A N 1
ATOM 1697 C CA . LYS A 1 210 ? -16.448 0.051 3.533 1.00 91.75 210 LYS A CA 1
ATOM 1698 C C . LYS A 1 210 ? -15.660 -0.941 4.385 1.00 91.75 210 LYS A C 1
ATOM 1700 O O . LYS A 1 210 ? -14.469 -0.752 4.625 1.00 91.75 210 LYS A O 1
ATOM 1705 N N . GLY A 1 211 ? -16.307 -2.030 4.798 1.00 92.50 211 GLY A N 1
ATOM 1706 C CA . GLY A 1 211 ? -15.589 -3.181 5.345 1.00 92.50 211 GLY A CA 1
ATOM 1707 C C . GLY A 1 211 ? -14.621 -3.752 4.306 1.00 92.50 211 GLY A C 1
ATOM 1708 O O . GLY A 1 211 ? -14.905 -3.707 3.106 1.00 92.50 211 GLY A O 1
ATOM 1709 N N . LEU A 1 212 ? -13.481 -4.282 4.758 1.00 95.44 212 LEU A N 1
ATOM 1710 C CA . LEU A 1 212 ? -12.564 -5.002 3.876 1.00 95.44 212 LEU A CA 1
ATOM 1711 C C . LEU A 1 212 ? -13.300 -6.197 3.256 1.00 95.44 212 LEU A C 1
ATOM 1713 O O . LEU A 1 212 ? -13.989 -6.931 3.959 1.00 95.44 212 LEU A O 1
ATOM 1717 N N . SER A 1 213 ? -13.160 -6.392 1.949 1.00 96.44 213 SER A N 1
ATOM 1718 C CA . SER A 1 213 ? -13.811 -7.483 1.222 1.00 96.44 213 SER A CA 1
ATOM 1719 C C . SER A 1 213 ? -12.844 -8.168 0.262 1.00 96.44 213 SER A C 1
ATOM 1721 O O . SER A 1 213 ? -11.809 -7.606 -0.102 1.00 96.44 213 SER A O 1
ATOM 1723 N N . GLU A 1 214 ? -13.205 -9.378 -0.175 1.00 96.88 214 GLU A N 1
ATOM 1724 C CA . GLU A 1 214 ? -12.448 -10.131 -1.181 1.00 96.88 214 GLU A CA 1
ATOM 1725 C C . GLU A 1 214 ? -12.268 -9.301 -2.461 1.00 96.88 214 GLU A C 1
ATOM 1727 O O . GLU A 1 214 ? -11.158 -9.210 -2.978 1.00 96.88 214 GLU A O 1
ATOM 1732 N N . ASP A 1 215 ? -13.324 -8.613 -2.909 1.00 97.25 215 ASP A N 1
ATOM 1733 C CA . ASP A 1 215 ? -13.293 -7.763 -4.103 1.00 97.25 215 ASP A CA 1
ATOM 1734 C C . ASP A 1 215 ? -12.332 -6.575 -3.954 1.00 97.25 215 ASP A C 1
ATOM 1736 O O . ASP A 1 215 ? -11.606 -6.257 -4.894 1.00 97.25 215 ASP A O 1
ATOM 1740 N N . ILE A 1 216 ? -12.280 -5.938 -2.774 1.00 97.75 216 ILE A N 1
ATOM 1741 C CA . ILE A 1 216 ? -11.330 -4.845 -2.504 1.00 97.75 216 ILE A CA 1
ATOM 1742 C C . ILE A 1 216 ? -9.894 -5.373 -2.558 1.00 97.75 216 ILE A C 1
ATOM 1744 O O . ILE A 1 216 ? -9.048 -4.754 -3.197 1.00 97.75 216 ILE A O 1
ATOM 1748 N N . ILE A 1 217 ? -9.611 -6.521 -1.937 1.00 97.81 217 ILE A N 1
ATOM 1749 C CA . ILE A 1 217 ? -8.265 -7.117 -1.946 1.00 97.81 217 ILE A CA 1
ATOM 1750 C C . ILE A 1 217 ? -7.853 -7.506 -3.369 1.00 97.81 217 ILE A C 1
ATOM 1752 O O . ILE A 1 217 ? -6.738 -7.216 -3.801 1.00 97.81 217 ILE A O 1
ATOM 1756 N N . VAL A 1 218 ? -8.757 -8.144 -4.113 1.00 97.81 218 VAL A N 1
ATOM 1757 C CA . VAL A 1 218 ? -8.524 -8.566 -5.495 1.00 97.81 218 VAL A CA 1
ATOM 1758 C C . VAL A 1 218 ? -8.281 -7.363 -6.405 1.00 97.81 218 VAL A C 1
ATOM 1760 O O . VAL A 1 218 ? -7.330 -7.385 -7.186 1.00 97.81 218 VAL A O 1
ATOM 1763 N N . GLN A 1 219 ? -9.087 -6.307 -6.285 1.00 98.19 219 GLN A N 1
ATOM 1764 C CA . GLN A 1 219 ? -8.909 -5.083 -7.063 1.00 98.19 219 GLN A CA 1
ATOM 1765 C C . GLN A 1 219 ? -7.601 -4.374 -6.697 1.00 98.19 219 GLN A C 1
ATOM 1767 O O . GLN A 1 219 ? -6.833 -4.054 -7.597 1.00 98.19 219 GLN A O 1
ATOM 1772 N N . ALA A 1 220 ? -7.292 -4.223 -5.404 1.00 98.12 220 ALA A N 1
ATOM 1773 C CA . ALA A 1 220 ? -6.042 -3.615 -4.948 1.00 98.12 220 ALA A CA 1
ATOM 1774 C C . ALA A 1 220 ? -4.812 -4.385 -5.454 1.00 98.12 220 ALA A C 1
ATOM 1776 O O . ALA A 1 220 ? -3.854 -3.782 -5.929 1.00 98.12 220 ALA A O 1
ATOM 1777 N N . HIS A 1 221 ? -4.847 -5.721 -5.419 1.00 98.00 221 HIS A N 1
ATOM 1778 C CA . HIS A 1 221 ? -3.800 -6.553 -6.013 1.00 98.00 221 HIS A CA 1
ATOM 1779 C C . HIS A 1 221 ? -3.735 -6.388 -7.539 1.00 98.00 221 HIS A C 1
ATOM 1781 O O . HIS A 1 221 ? -2.648 -6.398 -8.114 1.00 98.00 221 HIS A O 1
ATOM 1787 N N . GLY A 1 222 ? -4.883 -6.236 -8.204 1.00 98.12 222 GLY A N 1
ATOM 1788 C CA . GLY A 1 222 ? -4.973 -5.901 -9.624 1.00 98.12 222 GLY A CA 1
ATOM 1789 C C . GLY A 1 222 ? -4.240 -4.604 -9.950 1.00 98.12 222 GLY A C 1
ATOM 1790 O O . GLY A 1 222 ? -3.345 -4.604 -10.792 1.00 98.12 222 GLY A O 1
ATOM 1791 N N . ASP A 1 223 ? -4.555 -3.536 -9.221 1.00 97.56 223 ASP A N 1
ATOM 1792 C CA . ASP A 1 223 ? -3.918 -2.231 -9.380 1.00 97.56 223 ASP A CA 1
ATOM 1793 C C . ASP A 1 223 ? -2.416 -2.317 -9.093 1.00 97.56 223 ASP A C 1
ATOM 1795 O O . ASP A 1 223 ? -1.625 -1.878 -9.922 1.00 97.56 223 ASP A O 1
ATOM 1799 N N . LEU A 1 224 ? -2.012 -2.990 -8.010 1.00 97.25 224 LEU A N 1
ATOM 1800 C CA . LEU A 1 224 ? -0.611 -3.155 -7.598 1.00 97.25 224 LEU A CA 1
ATOM 1801 C C . LEU A 1 224 ? 0.259 -3.847 -8.658 1.00 97.25 224 LEU A C 1
ATOM 1803 O O . LEU A 1 224 ? 1.451 -3.574 -8.763 1.00 97.25 224 LEU A O 1
ATOM 1807 N N . THR A 1 225 ? -0.320 -4.771 -9.425 1.00 96.44 225 THR A N 1
ATOM 1808 C CA . THR A 1 225 ? 0.426 -5.684 -10.312 1.00 96.44 225 THR A CA 1
ATOM 1809 C C . THR A 1 225 ? 0.167 -5.443 -11.794 1.00 96.44 225 THR A C 1
ATOM 1811 O O . THR A 1 225 ? 0.691 -6.156 -12.653 1.00 96.44 225 THR A O 1
ATOM 1814 N N . TYR A 1 226 ? -0.651 -4.448 -12.124 1.00 95.88 226 TYR A N 1
ATOM 1815 C CA . TYR A 1 226 ? -0.982 -4.113 -13.499 1.00 95.88 226 TYR A CA 1
ATOM 1816 C C . TYR A 1 226 ? 0.284 -3.767 -14.299 1.00 95.88 226 TYR A C 1
ATOM 1818 O O . TYR A 1 226 ? 1.057 -2.886 -13.929 1.00 95.88 226 TYR A O 1
ATOM 1826 N N . LYS A 1 227 ? 0.499 -4.478 -15.415 1.00 94.62 227 LYS A N 1
ATOM 1827 C CA . LYS A 1 227 ? 1.683 -4.349 -16.291 1.00 94.62 227 LYS A CA 1
ATOM 1828 C C . LYS A 1 227 ? 3.044 -4.594 -15.616 1.00 94.62 227 LYS A C 1
ATOM 1830 O O . LYS A 1 227 ? 4.072 -4.190 -16.173 1.00 94.62 227 LYS A O 1
ATOM 1835 N N . ILE A 1 228 ? 3.061 -5.284 -14.476 1.00 93.12 228 ILE A N 1
ATOM 1836 C CA . ILE A 1 228 ? 4.284 -5.771 -13.832 1.00 93.12 228 ILE A CA 1
ATOM 1837 C C . ILE A 1 228 ? 4.526 -7.211 -14.275 1.00 93.12 228 ILE A C 1
ATOM 1839 O O . ILE A 1 228 ? 3.715 -8.095 -14.019 1.00 93.12 228 ILE A O 1
ATOM 1843 N N . GLU A 1 229 ? 5.622 -7.463 -14.980 1.00 90.94 229 GLU A N 1
ATOM 1844 C CA . GLU A 1 229 ? 5.941 -8.814 -15.437 1.00 90.94 229 GLU A CA 1
ATOM 1845 C C . GLU A 1 229 ? 6.777 -9.523 -14.361 1.00 90.94 229 GLU A C 1
ATOM 1847 O O . GLU A 1 229 ? 7.831 -9.033 -13.964 1.00 90.94 229 GLU A O 1
ATOM 1852 N N . ILE A 1 230 ? 6.330 -10.692 -13.888 1.00 85.94 230 ILE A N 1
ATOM 1853 C CA . ILE A 1 230 ? 7.118 -11.497 -12.931 1.00 85.94 230 ILE A CA 1
ATOM 1854 C C . ILE A 1 230 ? 8.284 -12.176 -13.654 1.00 85.94 230 ILE A C 1
ATOM 1856 O O . ILE A 1 230 ? 9.379 -12.323 -13.121 1.00 85.94 230 ILE A O 1
ATOM 1860 N N . SER A 1 231 ? 8.029 -12.670 -14.865 1.00 82.69 231 SER A N 1
ATOM 1861 C CA . SER A 1 231 ? 9.027 -13.316 -15.718 1.00 82.69 231 SER A CA 1
ATOM 1862 C C . SER A 1 231 ? 8.517 -13.388 -17.154 1.00 82.69 231 SER A C 1
ATOM 1864 O O . SER A 1 231 ? 7.326 -13.203 -17.405 1.00 82.69 231 SER A O 1
ATOM 1866 N N . GLU A 1 232 ? 9.377 -13.790 -18.094 1.00 77.50 232 GLU A N 1
ATOM 1867 C CA . GLU A 1 232 ? 8.986 -14.059 -19.489 1.00 77.50 232 GLU A CA 1
ATOM 1868 C C . GLU A 1 232 ? 7.842 -15.087 -19.632 1.00 77.50 232 GLU A C 1
ATOM 1870 O O . GLU A 1 232 ? 7.213 -15.184 -20.687 1.00 77.50 232 GLU A O 1
ATOM 1875 N N . HIS A 1 233 ? 7.573 -15.880 -18.590 1.00 81.19 233 HIS A N 1
ATOM 1876 C CA . HIS A 1 233 ? 6.579 -16.954 -18.601 1.00 81.19 233 HIS A CA 1
ATOM 1877 C C . HIS A 1 233 ? 5.304 -16.627 -17.823 1.00 81.19 233 HIS A C 1
ATOM 1879 O O . HIS A 1 233 ? 4.286 -17.289 -18.025 1.00 81.19 233 HIS A O 1
ATOM 1885 N N . ILE A 1 234 ? 5.343 -15.631 -16.937 1.00 85.75 234 ILE A N 1
ATOM 1886 C CA . ILE A 1 234 ? 4.215 -15.266 -16.079 1.00 85.75 234 ILE A CA 1
ATOM 1887 C C . ILE A 1 234 ? 3.928 -13.793 -16.308 1.00 85.75 234 ILE A C 1
ATOM 1889 O O . ILE A 1 234 ? 4.493 -12.926 -15.641 1.00 85.75 234 ILE A O 1
ATOM 1893 N N . SER A 1 235 ? 3.050 -13.539 -17.279 1.00 91.56 235 SER A N 1
ATOM 1894 C CA . SER A 1 235 ? 2.638 -12.179 -17.586 1.00 91.56 235 SER A CA 1
ATOM 1895 C C . SER A 1 235 ? 1.617 -11.661 -16.578 1.00 91.56 235 SER A C 1
ATOM 1897 O O . SER A 1 235 ? 0.794 -12.436 -16.077 1.00 91.56 235 SER A O 1
ATOM 1899 N N . TRP A 1 236 ? 1.628 -10.351 -16.326 1.00 93.88 236 TRP A N 1
ATOM 1900 C CA . TRP A 1 236 ? 0.684 -9.667 -15.435 1.00 93.88 236 TRP A CA 1
ATOM 1901 C C . TRP A 1 236 ? -0.774 -10.068 -15.677 1.00 93.88 236 TRP A C 1
ATOM 1903 O O . TRP A 1 236 ? -1.522 -10.303 -14.733 1.00 93.88 236 TRP A O 1
ATOM 1913 N N . ASN A 1 237 ? -1.184 -10.245 -16.936 1.00 93.06 237 ASN A N 1
ATOM 1914 C CA . ASN A 1 237 ? -2.567 -10.573 -17.289 1.00 93.06 237 ASN A CA 1
ATOM 1915 C C . ASN A 1 237 ? -3.037 -11.958 -16.793 1.00 93.06 237 ASN A C 1
ATOM 1917 O O . ASN A 1 237 ? -4.240 -12.232 -16.788 1.00 93.06 237 ASN A O 1
ATOM 1921 N N . VAL A 1 238 ? -2.110 -12.831 -16.385 1.00 91.69 238 VAL A N 1
ATOM 1922 C CA . VAL A 1 238 ? -2.402 -14.165 -15.849 1.00 91.69 238 VAL A CA 1
ATOM 1923 C C . VAL A 1 238 ? -2.686 -14.119 -14.350 1.00 91.69 238 VAL A C 1
ATOM 1925 O O . VAL A 1 238 ? -3.532 -14.882 -13.881 1.00 91.69 238 VAL A O 1
ATOM 1928 N N . TYR A 1 239 ? -1.996 -13.256 -13.600 1.00 93.31 239 TYR A N 1
ATOM 1929 C CA . TYR A 1 239 ? -1.997 -13.290 -12.131 1.00 93.31 239 TYR A CA 1
ATOM 1930 C C . TYR A 1 239 ? -2.555 -12.023 -11.472 1.00 93.31 239 TYR A C 1
ATOM 1932 O O . TYR A 1 239 ? -3.007 -12.078 -10.329 1.00 93.31 239 TYR A O 1
ATOM 1940 N N . SER A 1 240 ? -2.554 -10.893 -12.177 1.00 96.25 240 SER A N 1
ATOM 1941 C CA . SER A 1 240 ? -3.010 -9.613 -11.646 1.00 96.25 240 SER A CA 1
ATOM 1942 C C . SER A 1 240 ? -4.481 -9.687 -11.240 1.00 96.25 240 SER A C 1
ATOM 1944 O O . SER A 1 240 ? -5.331 -10.146 -12.009 1.00 96.25 240 SER A O 1
ATOM 1946 N N . GLY A 1 241 ? -4.760 -9.308 -9.989 1.00 97.06 241 GLY A N 1
ATOM 1947 C CA . GLY A 1 241 ? -6.093 -9.411 -9.388 1.00 97.06 241 GLY A CA 1
ATOM 1948 C C . GLY A 1 241 ? -6.662 -10.835 -9.367 1.00 97.06 241 GLY A C 1
ATOM 1949 O O . GLY A 1 241 ? -7.861 -11.033 -9.553 1.00 97.06 241 GLY A O 1
ATOM 1950 N N . ARG A 1 242 ? -5.820 -11.866 -9.225 1.00 95.88 242 ARG A N 1
ATOM 1951 C CA . ARG A 1 242 ? -6.271 -13.264 -9.199 1.00 95.88 242 ARG A CA 1
ATOM 1952 C C . ARG A 1 242 ? -5.552 -14.049 -8.119 1.00 95.88 242 ARG A C 1
ATOM 1954 O O . ARG A 1 242 ? -4.358 -13.876 -7.891 1.00 95.88 242 ARG A O 1
ATOM 1961 N N . TYR A 1 243 ? -6.268 -14.987 -7.507 1.00 95.81 243 TYR A N 1
ATOM 1962 C CA . TYR A 1 243 ? -5.620 -16.016 -6.705 1.00 95.81 243 TYR A CA 1
ATOM 1963 C C . TYR A 1 243 ? -4.722 -16.883 -7.580 1.00 95.81 243 TYR A C 1
ATOM 1965 O O . TYR A 1 243 ? -5.074 -17.242 -8.707 1.00 95.81 243 TYR A O 1
ATOM 1973 N N . ARG A 1 244 ? -3.577 -17.273 -7.024 1.00 92.75 244 ARG A N 1
ATOM 1974 C CA . ARG A 1 244 ? -2.678 -18.221 -7.678 1.00 92.75 244 ARG A CA 1
ATOM 1975 C C . ARG A 1 244 ? -3.354 -19.571 -7.901 1.00 92.75 244 ARG A C 1
ATOM 1977 O O . ARG A 1 244 ? -4.151 -20.038 -7.089 1.00 92.75 244 ARG A O 1
ATOM 1984 N N . LEU A 1 245 ? -2.967 -20.222 -8.991 1.00 91.19 245 LEU A N 1
ATOM 1985 C CA . LEU A 1 245 ? -3.498 -21.523 -9.406 1.00 91.19 245 LEU A CA 1
ATOM 1986 C C . LEU A 1 245 ? -2.501 -22.668 -9.185 1.00 91.19 245 LEU A C 1
ATOM 1988 O O . LEU A 1 245 ? -2.738 -23.785 -9.631 1.00 91.19 245 LEU A O 1
ATOM 1992 N N . TRP A 1 246 ? -1.382 -22.385 -8.520 1.00 90.88 246 TRP A N 1
ATOM 1993 C CA . TRP A 1 246 ? -0.311 -23.336 -8.250 1.00 90.88 246 TRP A CA 1
ATOM 1994 C C . TRP A 1 246 ? 0.332 -23.073 -6.888 1.00 90.88 246 TRP A C 1
ATOM 1996 O O . TRP A 1 246 ? 0.204 -21.994 -6.292 1.00 90.88 246 TRP A O 1
ATOM 2006 N N . ASN A 1 247 ? 1.013 -24.092 -6.373 1.00 93.38 247 ASN A N 1
ATOM 2007 C CA . ASN A 1 247 ? 1.755 -24.002 -5.123 1.00 93.38 247 ASN A CA 1
ATOM 2008 C C . ASN A 1 247 ? 3.064 -23.246 -5.333 1.00 93.38 247 ASN A C 1
ATOM 2010 O O . ASN A 1 247 ? 3.709 -23.373 -6.371 1.00 93.38 247 ASN A O 1
ATOM 2014 N N . VAL A 1 248 ? 3.428 -22.437 -4.343 1.00 90.38 248 VAL A N 1
ATOM 2015 C CA . VAL A 1 248 ? 4.619 -21.587 -4.371 1.00 90.38 248 VAL A CA 1
ATOM 2016 C C . VAL A 1 248 ? 5.394 -21.756 -3.071 1.00 90.38 248 VAL A C 1
ATOM 2018 O O . VAL A 1 248 ? 4.824 -22.099 -2.032 1.00 90.38 248 VAL A O 1
ATOM 2021 N N . GLN A 1 249 ? 6.698 -21.520 -3.134 1.00 90.81 249 GLN A N 1
ATOM 2022 C CA . GLN A 1 249 ? 7.591 -21.516 -1.982 1.00 90.81 249 GLN A CA 1
ATOM 2023 C C . GLN A 1 249 ? 8.570 -20.349 -2.111 1.00 90.81 249 GLN A C 1
ATOM 2025 O O . GLN A 1 249 ? 8.958 -20.001 -3.226 1.00 90.81 249 GLN A O 1
ATOM 2030 N N . CYS A 1 250 ? 8.990 -19.787 -0.983 1.00 83.31 250 CYS A N 1
ATOM 2031 C CA . CYS A 1 250 ? 10.070 -18.807 -0.910 1.00 83.31 250 CYS A CA 1
ATOM 2032 C C . CYS A 1 250 ? 11.151 -19.360 0.026 1.00 83.31 250 CYS A C 1
ATOM 2034 O O . CYS A 1 250 ? 10.903 -19.626 1.204 1.00 83.31 250 CYS A O 1
ATOM 2036 N N . GLY A 1 251 ? 12.345 -19.623 -0.511 1.00 87.62 251 GLY A N 1
ATOM 2037 C CA . GLY A 1 251 ? 13.394 -20.331 0.223 1.00 87.62 251 GLY A CA 1
ATOM 2038 C C . GLY A 1 251 ? 12.920 -21.706 0.715 1.00 87.62 251 GLY A C 1
ATOM 2039 O O . GLY A 1 251 ? 12.568 -22.571 -0.084 1.00 87.62 251 GLY A O 1
ATOM 2040 N N . SER A 1 252 ? 12.923 -21.915 2.034 1.00 87.19 252 SER A N 1
ATOM 2041 C CA . SER A 1 252 ? 12.405 -23.133 2.681 1.00 87.19 252 SER A CA 1
ATOM 2042 C C . SER A 1 252 ? 10.946 -23.021 3.139 1.00 87.19 252 SER A C 1
ATOM 2044 O O . SER A 1 252 ? 10.415 -23.978 3.701 1.00 87.19 252 SER A O 1
ATOM 2046 N N . HIS A 1 253 ? 10.318 -21.855 2.971 1.00 88.06 253 HIS A N 1
ATOM 2047 C CA . HIS A 1 253 ? 8.937 -21.623 3.367 1.00 88.06 253 HIS A CA 1
ATOM 2048 C C . HIS A 1 253 ? 7.994 -22.058 2.246 1.00 88.06 253 HIS A C 1
ATOM 2050 O O . HIS A 1 253 ? 8.005 -21.486 1.155 1.00 88.06 253 HIS A O 1
ATOM 2056 N N . VAL A 1 254 ? 7.162 -23.058 2.523 1.00 91.81 254 VAL A N 1
ATOM 2057 C CA . VAL A 1 254 ? 6.102 -23.501 1.613 1.00 91.81 254 VAL A CA 1
ATOM 2058 C C . VAL A 1 254 ? 4.821 -22.777 2.002 1.00 91.81 254 VAL A C 1
ATOM 2060 O O . VAL A 1 254 ? 4.347 -22.921 3.127 1.00 91.81 254 VAL A O 1
ATOM 2063 N N . PHE A 1 255 ? 4.264 -21.999 1.075 1.00 93.88 255 PHE A N 1
ATOM 2064 C CA . PHE A 1 255 ? 3.000 -21.310 1.312 1.00 93.88 255 PHE A CA 1
ATOM 2065 C C . PHE A 1 255 ? 1.827 -22.295 1.296 1.00 93.88 255 PHE A C 1
ATOM 2067 O O . PHE A 1 255 ? 1.951 -23.437 0.851 1.00 93.88 255 PHE A O 1
ATOM 2074 N N . MET A 1 256 ? 0.663 -21.835 1.762 1.00 94.00 256 MET A N 1
ATOM 2075 C CA . MET A 1 256 ? -0.580 -22.611 1.773 1.00 94.00 256 MET A CA 1
ATOM 2076 C C . MET A 1 256 ? -0.855 -23.300 0.419 1.00 94.00 256 MET A C 1
ATOM 2078 O O . MET A 1 256 ? -0.433 -22.835 -0.635 1.00 94.00 256 MET A O 1
ATOM 2082 N N . ASP A 1 257 ? -1.600 -24.402 0.393 1.00 96.31 257 ASP A N 1
ATOM 2083 C CA . ASP A 1 257 ? -2.020 -24.962 -0.895 1.00 96.31 257 ASP A CA 1
ATOM 2084 C C . ASP A 1 257 ? -2.920 -23.972 -1.664 1.00 96.31 257 ASP A C 1
ATOM 2086 O O . ASP A 1 257 ? -3.805 -23.348 -1.073 1.00 96.31 257 ASP A O 1
ATOM 2090 N N . HIS A 1 258 ? -2.706 -23.815 -2.973 1.00 95.69 258 HIS A N 1
ATOM 2091 C CA . HIS A 1 258 ? -3.413 -22.828 -3.796 1.00 95.69 258 HIS A CA 1
ATOM 2092 C C . HIS A 1 258 ? -4.939 -22.994 -3.748 1.00 95.69 258 HIS A C 1
ATOM 2094 O O . HIS A 1 258 ? -5.669 -22.004 -3.775 1.00 95.69 258 HIS A O 1
ATOM 2100 N N . SER A 1 259 ? -5.429 -24.231 -3.602 1.00 96.75 259 SER A N 1
ATOM 2101 C CA . SER A 1 259 ? -6.861 -24.531 -3.505 1.00 96.75 259 SER A CA 1
ATOM 2102 C C . SER A 1 259 ? -7.509 -24.004 -2.220 1.00 96.75 259 SER A C 1
ATOM 2104 O O . SER A 1 259 ? -8.729 -23.857 -2.163 1.00 96.75 259 SER A O 1
ATOM 2106 N N . LYS A 1 260 ? -6.706 -23.695 -1.194 1.00 97.25 260 LYS A N 1
ATOM 2107 C CA . LYS A 1 260 ? -7.170 -23.234 0.121 1.00 97.25 260 LYS A CA 1
ATOM 2108 C C . LYS A 1 260 ? -7.091 -21.722 0.303 1.00 97.25 260 LYS A C 1
ATOM 2110 O O . LYS A 1 260 ? -7.773 -21.204 1.180 1.00 97.25 260 LYS A O 1
ATOM 2115 N N . VAL A 1 261 ? -6.318 -21.014 -0.527 1.00 96.69 261 VAL A N 1
ATOM 2116 C CA . VAL A 1 261 ? -6.054 -19.570 -0.365 1.00 96.69 261 VAL A CA 1
ATOM 2117 C C . VAL A 1 261 ? -7.344 -18.757 -0.324 1.00 96.69 261 VAL A C 1
ATOM 2119 O O . VAL A 1 261 ? -7.510 -17.915 0.549 1.00 96.69 261 VAL A O 1
ATOM 2122 N N . ARG A 1 262 ? -8.289 -19.038 -1.227 1.00 96.50 262 ARG A N 1
ATOM 2123 C CA . ARG A 1 262 ? -9.563 -18.310 -1.275 1.00 96.50 262 ARG A CA 1
ATOM 2124 C C . ARG A 1 262 ? -10.392 -18.489 -0.001 1.00 96.50 262 ARG A C 1
ATOM 2126 O O . ARG A 1 262 ? -10.963 -17.530 0.501 1.00 96.50 262 ARG A O 1
ATOM 2133 N N . ILE A 1 263 ? -10.442 -19.717 0.518 1.00 97.06 263 ILE A N 1
ATOM 2134 C CA . ILE A 1 263 ? -11.153 -20.027 1.764 1.00 97.06 263 ILE A CA 1
ATOM 2135 C C . ILE A 1 263 ? -10.483 -19.294 2.928 1.00 97.06 263 ILE A C 1
ATOM 2137 O O . ILE A 1 263 ? -11.166 -18.595 3.664 1.00 97.06 263 ILE A O 1
ATOM 2141 N N . ALA A 1 264 ? -9.154 -19.372 3.033 1.00 97.31 264 ALA A N 1
ATOM 2142 C CA . ALA A 1 264 ? -8.404 -18.684 4.078 1.00 97.31 264 ALA A CA 1
ATOM 2143 C C . ALA A 1 264 ? -8.571 -17.156 4.026 1.00 97.31 264 ALA A C 1
ATOM 2145 O O . ALA A 1 264 ? -8.708 -16.533 5.071 1.00 97.31 264 ALA A O 1
ATOM 2146 N N . MET A 1 265 ? -8.619 -16.556 2.831 1.00 97.69 265 MET A N 1
ATOM 2147 C CA . MET A 1 265 ? -8.854 -15.117 2.678 1.00 97.69 265 MET A CA 1
ATOM 2148 C C . MET A 1 265 ? -10.234 -14.710 3.194 1.00 97.69 265 MET A C 1
ATOM 2150 O O . MET A 1 265 ? -10.353 -13.737 3.933 1.00 97.69 265 MET A O 1
ATOM 2154 N N . ARG A 1 266 ? -11.279 -15.464 2.832 1.00 97.50 266 ARG A N 1
ATOM 2155 C CA . ARG A 1 266 ? -12.633 -15.216 3.337 1.00 97.50 266 ARG A CA 1
ATOM 2156 C C . ARG A 1 266 ? -12.679 -15.350 4.858 1.00 97.50 266 ARG A C 1
ATOM 2158 O O . ARG A 1 266 ? -13.184 -14.454 5.523 1.00 97.50 266 ARG A O 1
ATOM 2165 N N . ASP A 1 267 ? -12.121 -16.433 5.393 1.00 97.94 267 ASP A N 1
ATOM 2166 C CA . ASP A 1 267 ? -12.127 -16.695 6.831 1.00 97.94 267 ASP A CA 1
ATOM 2167 C C . ASP A 1 267 ? -11.355 -15.592 7.598 1.00 97.94 267 ASP A C 1
ATOM 2169 O O . ASP A 1 267 ? -11.819 -15.133 8.639 1.00 97.94 267 ASP A O 1
ATOM 2173 N N . MET A 1 268 ? -10.237 -15.089 7.052 1.00 98.00 268 MET A N 1
ATOM 2174 C CA . MET A 1 268 ? -9.479 -13.953 7.603 1.00 98.00 268 MET A CA 1
ATOM 2175 C C . MET A 1 268 ? -10.305 -12.654 7.624 1.00 98.00 268 MET A C 1
ATOM 2177 O O . MET A 1 268 ? -10.282 -11.927 8.615 1.00 98.00 268 MET A O 1
ATOM 2181 N N . ILE A 1 269 ? -11.042 -12.352 6.547 1.00 97.88 269 ILE A N 1
ATOM 2182 C CA . ILE A 1 269 ? -11.910 -11.165 6.468 1.00 97.88 269 ILE A CA 1
ATOM 2183 C C . ILE A 1 269 ? -13.044 -11.250 7.501 1.00 97.88 269 ILE A C 1
ATOM 2185 O O . ILE A 1 269 ? -13.296 -10.280 8.218 1.00 97.88 269 ILE A O 1
ATOM 2189 N N . GLU A 1 270 ? -13.700 -12.409 7.608 1.00 97.88 270 GLU A N 1
ATOM 2190 C CA . GLU A 1 270 ? -14.758 -12.653 8.598 1.00 97.88 270 GLU A CA 1
ATOM 2191 C C . GLU A 1 270 ? -14.223 -12.529 10.036 1.00 97.88 270 GLU A C 1
ATOM 2193 O O . GLU A 1 270 ? -14.885 -11.960 10.912 1.00 97.88 270 GLU A O 1
ATOM 2198 N N . GLU A 1 271 ? -13.005 -13.020 10.288 1.00 98.06 271 GLU A N 1
ATOM 2199 C CA . GLU A 1 271 ? -12.338 -12.894 11.585 1.00 98.06 271 GLU A CA 1
ATOM 2200 C C . GLU A 1 271 ? -12.035 -11.425 11.925 1.00 98.06 271 GLU A C 1
ATOM 2202 O O . GLU A 1 271 ? -12.354 -10.982 13.037 1.00 98.06 271 GLU A O 1
ATOM 2207 N N . LEU A 1 272 ? -11.511 -10.652 10.963 1.00 97.25 272 LEU A N 1
ATOM 2208 C CA . LEU A 1 272 ? -11.232 -9.219 11.111 1.00 97.25 272 LEU A CA 1
ATOM 2209 C C . LEU A 1 272 ? -12.493 -8.438 11.472 1.00 97.25 272 LEU A C 1
ATOM 2211 O O . LEU A 1 272 ? -12.484 -7.665 12.432 1.00 97.25 272 LEU A O 1
ATOM 2215 N N . GLU A 1 273 ? -13.591 -8.661 10.751 1.00 95.94 273 GLU A N 1
ATOM 2216 C CA . GLU A 1 273 ? -14.868 -8.004 11.038 1.00 95.94 273 GLU A CA 1
ATOM 2217 C C . GLU A 1 273 ? -15.382 -8.361 12.443 1.00 95.94 273 GLU A C 1
ATOM 2219 O O . GLU A 1 273 ? -15.804 -7.489 13.212 1.00 95.94 273 GLU A O 1
ATOM 2224 N N . SER A 1 274 ? -15.293 -9.641 12.816 1.00 96.81 274 SER A N 1
ATOM 2225 C CA . SER A 1 274 ? -15.653 -10.114 14.154 1.00 96.81 274 SER A CA 1
ATOM 2226 C C . SER A 1 274 ? -14.821 -9.429 1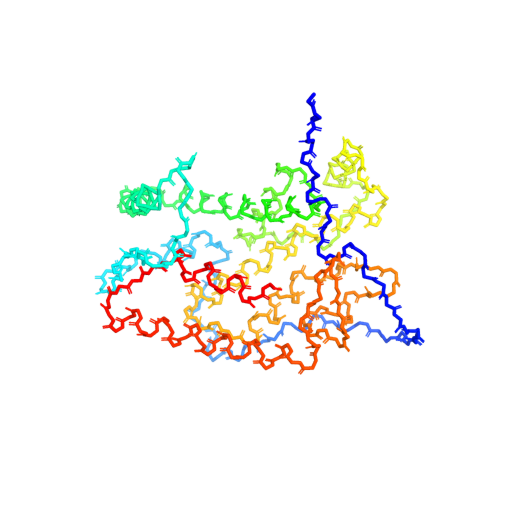5.245 1.00 96.81 274 SER A C 1
ATOM 2228 O O . SER A 1 274 ? -15.373 -8.997 16.262 1.00 96.81 274 SER A O 1
ATOM 2230 N N . ASP A 1 275 ? -13.507 -9.310 15.062 1.00 95.75 275 ASP A N 1
ATOM 2231 C CA . ASP A 1 275 ? -12.618 -8.702 16.053 1.00 95.75 275 ASP A CA 1
ATOM 2232 C C . ASP A 1 275 ? -12.819 -7.186 16.166 1.00 95.75 275 ASP A C 1
ATOM 2234 O O . ASP A 1 275 ? -12.872 -6.671 17.286 1.00 95.75 275 ASP A O 1
ATOM 2238 N N . ILE A 1 276 ? -13.054 -6.485 15.049 1.00 93.69 276 ILE A N 1
ATOM 2239 C CA . ILE A 1 276 ? -13.461 -5.071 15.060 1.00 93.69 276 ILE A CA 1
ATOM 2240 C C . ILE A 1 276 ? -14.768 -4.911 15.844 1.00 93.69 276 ILE A C 1
ATOM 2242 O O . ILE A 1 276 ? -14.859 -4.064 16.732 1.00 93.69 276 ILE A O 1
ATOM 2246 N N . LYS A 1 277 ? -15.770 -5.762 15.601 1.00 94.44 277 LYS A N 1
ATOM 2247 C CA . LYS A 1 277 ? -17.049 -5.714 16.326 1.00 94.44 277 LYS A CA 1
ATOM 2248 C C . LYS A 1 277 ? -16.879 -5.952 17.828 1.00 94.44 277 LYS A C 1
ATOM 2250 O O . LYS A 1 277 ? -17.521 -5.274 18.633 1.00 94.44 277 LYS A O 1
ATOM 2255 N N . LYS A 1 278 ? -16.019 -6.895 18.231 1.00 94.19 278 LYS A N 1
ATOM 2256 C CA . LYS A 1 278 ? -15.688 -7.123 19.651 1.00 94.19 278 LYS A CA 1
ATOM 2257 C C . LYS A 1 278 ? -15.028 -5.889 20.269 1.00 94.19 278 LYS A C 1
ATOM 2259 O O . LYS A 1 278 ? -15.424 -5.493 21.365 1.00 94.19 278 LYS A O 1
ATOM 2264 N N . ALA A 1 279 ? -14.068 -5.278 19.573 1.00 92.75 279 ALA A N 1
ATOM 2265 C CA . ALA A 1 279 ? -13.395 -4.058 20.012 1.00 92.75 279 ALA A CA 1
ATOM 2266 C C . ALA A 1 279 ? -14.388 -2.895 20.179 1.00 92.75 279 ALA A C 1
ATOM 2268 O O . ALA A 1 279 ? -14.400 -2.236 21.221 1.00 92.75 279 ALA A O 1
ATOM 2269 N N . THR A 1 280 ? -15.298 -2.718 19.217 1.00 91.31 280 THR A N 1
ATOM 2270 C CA . THR A 1 280 ? -16.365 -1.711 19.280 1.00 91.31 280 THR A CA 1
ATOM 2271 C C . THR A 1 280 ? -17.296 -1.935 20.467 1.00 91.31 280 THR A C 1
ATOM 2273 O O . THR A 1 280 ? -17.520 -1.012 21.246 1.00 91.31 280 THR A O 1
ATOM 2276 N N . ASN A 1 281 ? -17.764 -3.168 20.688 1.00 92.31 281 ASN A N 1
ATOM 2277 C CA . ASN A 1 281 ? -18.612 -3.499 21.841 1.00 92.31 281 ASN A CA 1
ATOM 2278 C C . ASN A 1 281 ? -17.905 -3.273 23.187 1.00 92.31 281 ASN A C 1
ATOM 2280 O O . ASN A 1 281 ? -18.549 -2.930 24.177 1.00 92.31 281 ASN A O 1
ATOM 2284 N N . LYS A 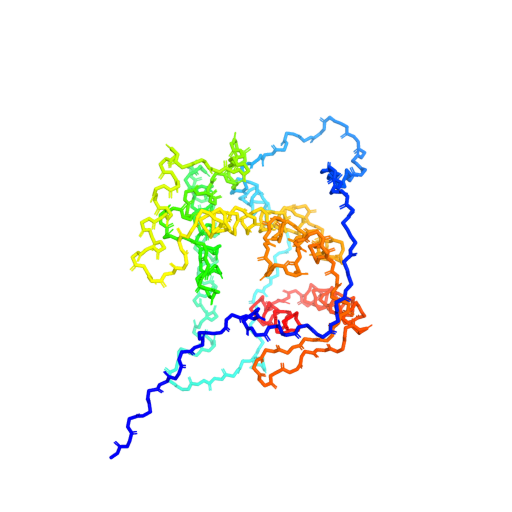1 282 ? -16.582 -3.475 23.236 1.00 91.31 282 LYS A N 1
ATOM 2285 C CA . LYS A 1 282 ? -15.747 -3.214 24.418 1.00 91.31 282 LYS A CA 1
ATOM 2286 C C . LYS A 1 282 ? -15.425 -1.721 24.591 1.00 91.31 282 LYS A C 1
ATOM 2288 O O . LYS A 1 282 ? -15.008 -1.318 25.675 1.00 91.31 282 LYS A O 1
ATOM 2293 N N . GLY A 1 283 ? -15.580 -0.909 23.543 1.00 91.00 283 GLY A N 1
ATOM 2294 C CA . GLY A 1 283 ? -15.150 0.492 23.501 1.00 91.00 283 GLY A CA 1
ATOM 2295 C C . GLY A 1 283 ? -13.626 0.672 23.501 1.00 91.00 283 GLY A C 1
ATOM 2296 O O . GLY A 1 283 ? -13.135 1.758 23.816 1.00 91.00 283 GLY A O 1
ATOM 2297 N N . GLN A 1 284 ? -12.865 -0.387 23.203 1.00 91.25 284 GLN A N 1
ATOM 2298 C CA . GLN A 1 284 ? -11.402 -0.403 23.269 1.00 91.25 284 GLN A CA 1
ATOM 2299 C C . GLN A 1 284 ? -10.808 -1.191 22.106 1.00 91.25 284 GLN A C 1
ATOM 2301 O O . GLN A 1 284 ? -11.320 -2.257 21.773 1.00 91.25 284 GLN A O 1
ATOM 2306 N N . ILE A 1 285 ? -9.691 -0.715 21.555 1.00 91.12 285 ILE A N 1
ATOM 2307 C CA . ILE A 1 285 ? -8.982 -1.373 20.450 1.00 91.12 285 ILE A CA 1
ATOM 2308 C C . ILE A 1 285 ? -7.467 -1.280 20.634 1.00 91.12 285 ILE A C 1
ATOM 2310 O O . ILE A 1 285 ? -6.960 -0.233 21.029 1.00 91.12 285 ILE A O 1
ATOM 2314 N N . ASP A 1 286 ? -6.749 -2.354 20.311 1.00 91.44 286 ASP A N 1
ATOM 2315 C CA . ASP A 1 286 ? -5.309 -2.300 20.060 1.00 91.44 286 ASP A CA 1
ATOM 2316 C C . ASP A 1 286 ? -5.083 -2.300 18.538 1.00 91.44 286 ASP A C 1
ATOM 2318 O O . ASP A 1 286 ? -5.128 -3.365 17.916 1.00 91.44 286 ASP A O 1
ATOM 2322 N N . PRO A 1 287 ? -4.891 -1.132 17.896 1.00 90.12 287 PRO A N 1
ATOM 2323 C CA . PRO A 1 287 ? -4.739 -1.075 16.446 1.00 90.12 287 PRO A CA 1
ATOM 2324 C C . PRO A 1 287 ? -3.434 -1.728 15.971 1.00 90.12 287 PRO A C 1
ATOM 2326 O O . PRO A 1 287 ? -3.384 -2.218 14.845 1.00 90.12 287 PRO A O 1
ATOM 2329 N N . VAL A 1 288 ? -2.392 -1.765 16.812 1.00 90.38 288 VAL A N 1
ATOM 2330 C CA . VAL A 1 288 ? -1.087 -2.336 16.454 1.00 90.38 288 VAL A CA 1
ATOM 2331 C C . VAL A 1 288 ? -1.158 -3.857 16.493 1.00 90.38 288 VAL A C 1
ATOM 2333 O O . VAL A 1 288 ? -0.766 -4.504 15.523 1.00 90.38 288 VAL A O 1
ATOM 2336 N N . ALA A 1 289 ? -1.714 -4.433 17.563 1.00 91.56 289 ALA A N 1
ATOM 2337 C CA . ALA A 1 289 ? -1.901 -5.880 17.653 1.00 91.56 289 ALA A CA 1
ATOM 2338 C C . ALA A 1 289 ? -2.849 -6.394 16.557 1.00 91.56 289 ALA A C 1
ATOM 2340 O O . ALA A 1 289 ? -2.558 -7.404 15.914 1.00 91.56 289 ALA A O 1
ATOM 2341 N N . LEU A 1 290 ? -3.942 -5.665 16.289 1.00 93.50 290 LEU A N 1
ATOM 2342 C CA . LEU A 1 290 ? -4.890 -6.013 15.230 1.00 93.50 290 LEU A CA 1
ATOM 2343 C C . LEU A 1 290 ? -4.214 -5.994 13.850 1.00 93.50 290 LEU A C 1
ATOM 2345 O O . LEU A 1 290 ? -4.269 -6.989 13.131 1.00 93.50 290 LEU A O 1
ATOM 2349 N N . ALA A 1 291 ? -3.527 -4.902 13.495 1.00 93.12 291 ALA A N 1
ATOM 2350 C CA . ALA A 1 291 ? -2.822 -4.801 12.217 1.00 93.12 291 ALA A CA 1
ATOM 2351 C C . ALA A 1 291 ? -1.725 -5.869 12.075 1.00 93.12 291 ALA A C 1
ATOM 2353 O O . ALA A 1 291 ? -1.600 -6.477 11.015 1.00 93.12 291 ALA A O 1
ATOM 2354 N N . SER A 1 292 ? -0.972 -6.142 13.146 1.00 92.19 292 SER A N 1
ATOM 2355 C CA . SER A 1 292 ? 0.070 -7.174 13.166 1.00 92.19 292 SER A CA 1
ATOM 2356 C C . SER A 1 292 ? -0.500 -8.573 12.912 1.00 92.19 292 SER A C 1
ATOM 2358 O O . SER A 1 292 ? 0.001 -9.289 12.045 1.00 92.19 292 SER A O 1
ATOM 2360 N N . LYS A 1 293 ? -1.596 -8.940 13.597 1.00 94.44 293 LYS A N 1
ATOM 2361 C CA . LYS A 1 293 ? -2.284 -10.227 13.413 1.00 94.44 293 LYS A CA 1
ATOM 2362 C C . LYS A 1 293 ? -2.675 -10.447 11.952 1.00 94.44 293 LYS A C 1
ATOM 2364 O O . LYS A 1 293 ? -2.335 -11.482 11.383 1.00 94.44 293 LYS A O 1
ATOM 2369 N N . TYR A 1 294 ? -3.366 -9.483 11.347 1.00 95.94 294 TYR A N 1
ATOM 2370 C CA . TYR A 1 294 ? -3.885 -9.649 9.988 1.00 95.94 294 TYR A CA 1
ATOM 2371 C C . TYR A 1 294 ? -2.813 -9.473 8.911 1.00 95.94 294 TYR A C 1
ATOM 2373 O O . TYR A 1 294 ? -2.890 -10.136 7.883 1.00 95.94 294 TYR A O 1
ATOM 2381 N N . CYS A 1 295 ? -1.763 -8.687 9.163 1.00 94.31 295 CYS A N 1
ATOM 2382 C CA . CYS A 1 295 ? -0.571 -8.674 8.313 1.00 94.31 295 CYS A CA 1
ATOM 2383 C C . CYS A 1 295 ? 0.109 -10.053 8.302 1.00 94.31 295 CYS A C 1
ATOM 2385 O O . CYS A 1 295 ? 0.420 -10.580 7.239 1.00 94.31 295 CYS A O 1
ATOM 2387 N N . HIS A 1 296 ? 0.267 -10.682 9.473 1.00 91.62 296 HIS A N 1
ATOM 2388 C CA . HIS A 1 296 ? 0.856 -12.016 9.578 1.00 91.62 296 HIS A CA 1
ATOM 2389 C C . HIS A 1 296 ? -0.011 -13.115 8.949 1.00 91.62 296 HIS A C 1
ATOM 2391 O O . HIS A 1 296 ? 0.532 -14.029 8.346 1.00 91.62 296 HIS A O 1
ATOM 2397 N N . GLN A 1 297 ? -1.339 -13.049 9.093 1.00 94.00 297 GLN A N 1
ATOM 2398 C CA . GLN A 1 297 ? -2.247 -14.023 8.475 1.00 94.00 297 GLN A CA 1
ATOM 2399 C C . GLN A 1 297 ? -2.343 -13.872 6.948 1.00 94.00 297 GLN A C 1
ATOM 2401 O O . GLN A 1 297 ? -2.590 -14.864 6.262 1.00 94.00 297 GLN A O 1
ATOM 2406 N N . PHE A 1 298 ? -2.199 -12.649 6.425 1.00 94.56 298 PHE A N 1
ATOM 2407 C CA . PHE A 1 298 ? -2.303 -12.367 4.993 1.00 94.56 298 PHE A CA 1
ATOM 2408 C C . PHE A 1 298 ? -1.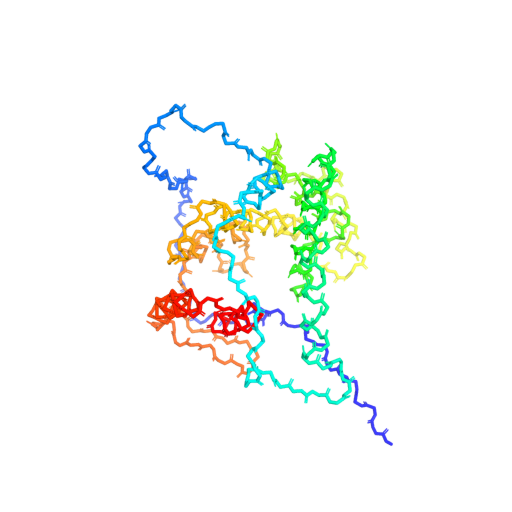091 -12.870 4.190 1.00 94.56 298 PHE A C 1
ATOM 2410 O O . PHE A 1 298 ? -1.271 -13.343 3.065 1.00 94.56 298 PHE A O 1
ATOM 2417 N N . VAL A 1 299 ? 0.117 -12.743 4.754 1.00 88.19 299 VAL A N 1
ATOM 2418 C CA . VAL A 1 299 ? 1.404 -13.137 4.138 1.00 88.19 299 VAL A CA 1
ATOM 2419 C C . VAL A 1 299 ? 1.618 -14.650 4.201 1.00 88.19 299 VAL A C 1
ATOM 2421 O O . VAL A 1 299 ? 1.958 -15.242 3.148 1.00 88.19 299 VAL A O 1
#

Nearest PDB structures (foldseek):
  8cil-assembly1_A  TM=4.034E-01  e=6.088E-01  Coxiella burnetii

Organism: NCBI:txid451672

Solvent-accessible surface area (backbone atoms only — not comparable to full-atom values): 17983 Å² total; per-residue (Å²): 135,86,82,80,74,80,78,75,82,85,60,40,87,70,63,73,75,80,79,93,78,91,81,90,77,94,71,86,82,80,78,91,70,73,81,75,69,87,72,86,72,97,85,81,72,86,75,66,49,32,44,27,50,47,52,51,58,62,60,68,72,78,77,85,82,81,63,42,80,42,83,62,81,90,76,6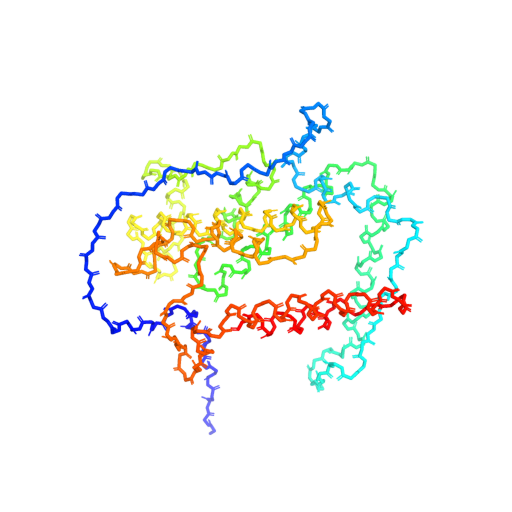2,90,84,57,92,93,49,84,50,70,68,57,53,50,52,51,51,53,49,53,54,48,55,52,51,52,48,66,74,68,49,85,65,64,62,63,54,21,50,49,48,36,51,53,54,18,49,52,48,47,54,58,32,55,69,56,75,46,45,63,51,69,72,60,37,37,52,52,26,39,35,51,41,45,49,83,47,77,71,70,96,68,81,49,92,85,35,71,71,40,52,54,40,39,52,44,25,54,75,66,78,42,78,53,50,73,70,43,42,55,40,25,53,41,51,40,48,21,40,38,50,16,52,50,50,48,44,45,46,40,69,63,65,64,37,78,82,46,71,68,57,54,32,48,31,44,22,41,42,29,58,85,41,66,81,44,101,85,44,50,23,92,78,47,42,42,48,83,64,90,56,74,55,50,42,89,91,47,72,57,73,57,36,90,48,50,66,57,51,52,52,53,51,44,55,48,52,54,51,52,52,51,51,24,59,76,67,45,35,38,37,70,64,62,52,51,50,53,53,52,62,70,72,107

Mean predicted aligned error: 10.61 Å